Protein AF-A0A9D1FN61-F1 (afdb_monomer_lite)

Secondary structure (DSSP, 8-state):
-------------HHHHHHHHTSSS-EEE----TTTTT---S-PPPHHHHHHHHHHHHHHHHHHHHHHHHHHHHHHHHHHHHH--TGGGEEEE-HHHHHHH-TTSPTTEEEEEETTEEEEE---HHHHHHHHHHHHHHHHS-EEEEEEE-TTS-EEEEEEETTEEEEEEE-TT--EEEEEESHHHHHHHHHHHHHHHHHHTT-HHHHTS--TTHHHHHHHHHHHHHSPTTHHHHHHTT--HHHHHHHHHHHHT-TTHHHHHHHHHHHTTSTTTHHHHHHHHHHHHHHHHHHHHHHHHT-----------------------------------------------------------

Sequence (357 aa):
MKERLRELDVPDDSGEEKRLEQGGSGEISGDTDERLLSSSPEKYKSADEMTEYGRDIAENTKQDLMAQHREQMGEENVKRLEAHDTRGQVEVLDYQAFRDRFPNAQPGVIGLYHDGKVYAVNGHQDMVNHTVTHETTHLCSHKENTFTENQDGSKQHLYASGLLRVETNVDPDGVRHVSVSNRALNEGLTEMYTMRELASRGDWQAANAYQAYSPQRGYCSRLEGILDPGKLEDAYYGGRLDGLKGNVERLTGDPGAFDRISLNLSALDNPEQAAAAREALENDFMAMTEARFAELSGEEGAPAGFGASEITGGTAADIPSGETGGIGGDLGAGGDTGGRDGDSGDTGDETGNDDDE

Organism: NCBI:txid2840867

Structure (mmCIF, N/CA/C/O backbone):
data_AF-A0A9D1FN61-F1
#
_entry.id   AF-A0A9D1FN61-F1
#
loop_
_atom_site.group_PDB
_atom_site.id
_atom_site.type_symbol
_atom_site.label_atom_id
_atom_site.label_alt_id
_atom_site.label_comp_id
_atom_site.label_asym_id
_atom_site.label_entity_id
_atom_site.label_seq_id
_atom_site.pdbx_PDB_ins_code
_atom_site.Cartn_x
_atom_site.Cartn_y
_atom_site.Cartn_z
_atom_site.occupancy
_atom_site.B_iso_or_equiv
_atom_site.auth_seq_id
_atom_site.auth_comp_id
_atom_site.auth_asym_id
_atom_site.auth_atom_id
_atom_site.pdbx_PDB_model_num
ATOM 1 N N . MET A 1 1 ? 24.005 9.942 50.977 1.00 30.78 1 MET A N 1
ATOM 2 C CA . MET A 1 1 ? 24.581 10.912 50.018 1.00 30.78 1 MET A CA 1
ATOM 3 C C . MET A 1 1 ? 23.787 10.758 48.736 1.00 30.78 1 MET A C 1
ATOM 5 O O . MET A 1 1 ? 23.835 9.685 48.164 1.00 30.78 1 MET A O 1
ATOM 9 N N . LYS A 1 2 ? 22.773 11.610 48.562 1.00 29.00 2 LYS A N 1
ATOM 10 C CA . LYS A 1 2 ? 22.789 12.812 47.700 1.00 29.00 2 LYS A CA 1
ATOM 11 C C . LYS A 1 2 ? 22.631 12.406 46.227 1.00 29.00 2 LYS A C 1
ATOM 13 O O . LYS A 1 2 ? 23.560 11.855 45.666 1.00 29.00 2 LYS A O 1
ATOM 18 N N . GLU A 1 3 ? 21.404 12.374 45.715 1.00 28.05 3 GLU A N 1
ATOM 19 C CA . GLU A 1 3 ? 20.632 13.505 45.151 1.00 28.05 3 GLU A CA 1
ATOM 20 C C . GLU A 1 3 ? 21.061 13.905 43.730 1.00 28.05 3 GLU A C 1
ATOM 22 O O . GLU A 1 3 ? 22.211 14.262 43.512 1.00 28.05 3 GLU A O 1
ATOM 27 N N . ARG A 1 4 ? 20.027 13.983 42.875 1.00 30.20 4 ARG A N 1
ATOM 28 C CA . ARG A 1 4 ? 19.845 14.830 41.683 1.00 30.20 4 ARG A CA 1
ATOM 29 C C . ARG A 1 4 ? 20.624 14.477 40.418 1.00 30.20 4 ARG A C 1
ATOM 31 O O . ARG A 1 4 ? 21.790 14.809 40.290 1.00 30.20 4 ARG A O 1
ATOM 38 N N . LEU A 1 5 ? 19.869 13.963 39.448 1.00 27.09 5 LEU A N 1
ATOM 39 C CA . LEU A 1 5 ? 19.705 14.558 38.115 1.00 27.09 5 LEU A CA 1
ATOM 40 C C . LEU A 1 5 ? 18.309 14.148 37.600 1.00 27.09 5 LEU A C 1
ATOM 42 O O . LEU A 1 5 ? 18.142 13.173 36.878 1.00 27.09 5 LEU A O 1
ATOM 46 N N . ARG A 1 6 ? 17.279 14.848 38.095 1.00 31.55 6 ARG A N 1
ATOM 47 C CA . ARG A 1 6 ? 16.089 15.159 37.288 1.00 31.55 6 ARG A CA 1
ATOM 48 C C . ARG A 1 6 ? 16.429 16.424 36.499 1.00 31.55 6 ARG A C 1
ATOM 50 O O . ARG A 1 6 ? 17.236 17.208 36.993 1.00 31.55 6 ARG A O 1
ATOM 57 N N . GLU A 1 7 ? 15.755 16.596 35.365 1.00 31.02 7 GLU A N 1
ATOM 58 C CA . GLU A 1 7 ? 15.799 17.753 34.455 1.00 31.02 7 GLU A CA 1
ATOM 59 C C . GLU A 1 7 ? 16.919 17.698 33.405 1.00 31.02 7 GLU A C 1
ATOM 61 O O . GLU A 1 7 ? 17.880 18.459 33.427 1.00 31.02 7 GLU A O 1
ATOM 66 N N . LEU A 1 8 ? 16.740 16.815 32.420 1.00 26.05 8 LEU A N 1
ATOM 67 C CA . LEU A 1 8 ? 16.805 17.289 31.041 1.00 26.05 8 LEU A CA 1
ATOM 68 C C . LEU A 1 8 ? 15.363 17.353 30.556 1.00 26.05 8 LEU A C 1
ATOM 70 O O . LEU A 1 8 ? 14.729 16.335 30.291 1.00 26.05 8 LEU A O 1
ATOM 74 N N . ASP A 1 9 ? 14.857 18.578 30.579 1.00 26.84 9 ASP A N 1
ATOM 75 C CA . ASP A 1 9 ? 13.655 19.046 29.909 1.00 26.84 9 ASP A CA 1
ATOM 76 C C . ASP A 1 9 ? 13.912 18.900 28.399 1.00 26.84 9 ASP A C 1
ATOM 78 O O . ASP A 1 9 ? 14.319 19.836 27.713 1.00 26.84 9 ASP A O 1
ATOM 82 N N . VAL A 1 10 ? 13.836 17.662 27.906 1.00 28.66 10 VAL A N 1
ATOM 83 C CA . VAL A 1 10 ? 13.626 17.416 26.483 1.00 28.66 10 VAL A CA 1
ATOM 84 C C . VAL A 1 10 ? 12.169 17.802 26.271 1.00 28.66 10 VAL A C 1
ATOM 86 O O . VAL A 1 10 ? 11.323 17.223 26.959 1.00 28.66 10 VAL A O 1
ATOM 89 N N . PRO A 1 11 ? 11.861 18.792 25.415 1.00 26.36 11 PRO A N 1
ATOM 90 C CA . PRO A 1 11 ? 10.483 19.089 25.076 1.00 26.36 11 PRO A CA 1
ATOM 91 C C . PRO A 1 11 ? 9.802 17.775 24.712 1.00 26.36 11 PRO A C 1
ATOM 93 O O . PRO A 1 11 ? 10.294 17.037 23.859 1.00 26.36 11 PRO A O 1
ATOM 96 N N . ASP A 1 12 ? 8.729 17.466 25.432 1.00 33.47 12 ASP A N 1
ATOM 97 C CA . ASP A 1 12 ? 7.787 16.413 25.092 1.00 33.47 12 ASP A CA 1
ATOM 98 C C . ASP A 1 12 ? 7.174 16.784 23.737 1.00 33.47 12 ASP A C 1
ATOM 100 O O . ASP A 1 12 ? 6.133 17.431 23.655 1.00 33.47 12 ASP A O 1
ATOM 104 N N . ASP A 1 13 ? 7.895 16.452 22.666 1.00 32.84 13 ASP A N 1
ATOM 105 C CA . ASP A 1 13 ? 7.459 16.603 21.285 1.00 32.84 13 ASP A CA 1
ATOM 106 C C . ASP A 1 13 ? 6.705 15.348 20.821 1.00 32.84 13 ASP A C 1
ATOM 108 O O . ASP A 1 13 ? 6.745 14.941 19.660 1.00 32.84 13 ASP A O 1
ATOM 112 N N . SER A 1 14 ? 5.934 14.754 21.742 1.00 31.69 14 SER A N 1
ATOM 113 C CA . SER A 1 14 ? 4.912 13.743 21.444 1.00 31.69 14 SER A CA 1
ATOM 114 C C . SER A 1 14 ? 3.828 14.250 20.477 1.00 31.69 14 SER A C 1
ATOM 116 O O . SER A 1 14 ? 2.948 13.488 20.068 1.00 31.69 14 SER A O 1
ATOM 118 N N . GLY A 1 15 ? 3.885 15.530 20.088 1.00 27.72 15 GLY A N 1
ATOM 119 C CA . GLY A 1 15 ? 3.118 16.120 18.996 1.00 27.72 15 GLY A CA 1
ATOM 120 C C . GLY A 1 15 ? 3.728 15.893 17.607 1.00 27.72 15 GLY A C 1
ATOM 121 O O . GLY A 1 15 ? 2.968 15.661 16.664 1.00 27.72 15 GLY A O 1
ATOM 122 N N . GLU A 1 16 ? 5.058 15.926 17.453 1.00 30.80 16 GLU A N 1
ATOM 123 C CA . GLU A 1 16 ? 5.717 15.648 16.168 1.00 30.80 16 GLU A CA 1
ATOM 124 C C . GLU A 1 16 ? 5.900 14.153 15.894 1.00 30.80 16 GLU A C 1
ATOM 126 O O . GLU A 1 16 ? 5.689 13.739 14.755 1.00 30.80 16 GLU A O 1
ATOM 131 N N . GLU A 1 17 ? 6.161 13.328 16.914 1.00 32.41 17 GLU A N 1
ATOM 132 C CA . GLU A 1 17 ? 6.183 11.857 16.778 1.00 32.41 17 GLU A CA 1
ATOM 133 C C . GLU A 1 17 ? 4.851 11.332 16.202 1.00 32.41 17 GLU A C 1
ATOM 135 O O . GLU A 1 17 ? 4.841 10.568 15.236 1.00 32.41 17 GLU A O 1
ATOM 140 N N . LYS A 1 18 ? 3.720 11.885 16.669 1.00 32.22 18 LYS A N 1
ATOM 141 C CA . LYS A 1 18 ? 2.377 11.598 16.130 1.00 32.22 18 LYS A CA 1
ATOM 142 C C . LYS A 1 18 ? 2.110 12.195 14.749 1.00 32.22 18 LYS A C 1
ATOM 144 O O . LYS A 1 18 ? 1.318 11.645 13.990 1.00 32.22 18 LYS A O 1
ATOM 149 N N . ARG A 1 19 ? 2.743 13.318 14.387 1.00 31.55 19 ARG A N 1
ATOM 150 C CA . ARG A 1 19 ? 2.630 13.898 13.030 1.00 31.55 19 ARG A CA 1
ATOM 151 C C . ARG A 1 19 ? 3.338 13.058 11.973 1.00 31.55 19 ARG A C 1
ATOM 153 O O . ARG A 1 19 ? 2.985 13.142 10.802 1.00 31.55 19 ARG A O 1
ATOM 160 N N . LEU A 1 20 ? 4.336 12.277 12.366 1.00 36.47 20 LEU A N 1
ATOM 161 C CA . LEU A 1 20 ? 5.148 11.485 11.444 1.00 36.47 20 LEU A CA 1
ATOM 162 C C . LEU A 1 20 ? 4.550 10.103 11.203 1.00 36.47 20 LEU A C 1
ATOM 164 O O . LEU A 1 20 ? 4.599 9.622 10.074 1.00 36.47 20 LEU A O 1
ATOM 168 N N . GLU A 1 21 ? 3.870 9.538 12.203 1.00 36.22 21 GLU A N 1
ATOM 169 C CA . GLU A 1 21 ? 2.959 8.403 12.008 1.00 36.22 21 GLU A CA 1
ATOM 170 C C . GLU A 1 21 ? 1.755 8.767 11.117 1.00 36.22 21 GLU A C 1
ATOM 172 O O . GLU A 1 21 ? 1.242 7.908 10.406 1.00 36.22 21 GLU A O 1
ATOM 177 N N . GLN A 1 22 ? 1.343 10.043 11.078 1.00 37.12 22 GLN A N 1
ATOM 178 C CA . GLN A 1 22 ? 0.293 10.545 10.170 1.00 37.12 22 GLN A CA 1
ATOM 179 C C . GLN A 1 22 ? 0.764 10.716 8.715 1.00 37.12 22 GLN A C 1
ATOM 181 O O . GLN A 1 22 ? -0.058 10.746 7.808 1.00 37.12 22 GLN A O 1
ATOM 186 N N . GLY A 1 23 ? 2.074 10.832 8.465 1.00 31.55 23 GLY A N 1
ATOM 187 C CA . GLY A 1 23 ? 2.627 10.946 7.107 1.00 31.55 23 GLY A CA 1
ATOM 188 C C . GLY A 1 23 ? 2.927 9.602 6.434 1.00 31.55 23 GLY A C 1
ATOM 189 O O . GLY A 1 23 ? 3.218 9.572 5.238 1.00 31.55 23 GLY A O 1
ATOM 190 N N . GLY A 1 24 ? 2.890 8.509 7.208 1.00 35.28 24 GLY A N 1
ATOM 191 C CA . GLY A 1 24 ? 3.190 7.141 6.773 1.00 35.28 24 GLY A CA 1
ATOM 192 C C . GLY A 1 24 ? 1.988 6.189 6.781 1.00 35.28 24 GLY A C 1
ATOM 193 O O . GLY A 1 24 ? 2.149 5.008 6.480 1.00 35.28 24 GLY A O 1
ATOM 194 N N . SER A 1 25 ? 0.798 6.676 7.135 1.00 48.88 25 SER A N 1
ATOM 195 C CA . SER A 1 25 ? -0.457 5.932 7.037 1.00 48.88 25 SER A CA 1
ATOM 196 C C . SER A 1 25 ? -1.004 6.010 5.616 1.00 48.88 25 SER A C 1
ATOM 198 O O . SER A 1 25 ? -1.054 7.100 5.044 1.00 48.88 25 SER A O 1
ATOM 200 N N . GLY A 1 26 ? -1.422 4.873 5.059 1.00 52.25 26 GLY A N 1
ATOM 201 C CA . GLY A 1 26 ? -2.257 4.865 3.865 1.00 52.25 26 GLY A CA 1
ATOM 202 C C . GLY A 1 26 ? -3.478 5.735 4.118 1.00 52.25 26 GLY A C 1
ATOM 203 O O . GLY A 1 26 ? -4.197 5.529 5.092 1.00 52.25 26 GLY A O 1
ATOM 204 N N . GLU A 1 27 ? -3.622 6.795 3.336 1.00 64.69 27 GLU A N 1
ATOM 205 C CA . GLU A 1 27 ? -4.806 7.641 3.379 1.00 64.69 27 GLU A CA 1
ATOM 206 C C . GLU A 1 27 ? -5.584 7.299 2.121 1.00 64.69 27 GLU A C 1
ATOM 208 O O . GLU A 1 27 ? -5.020 7.409 1.037 1.00 64.69 27 GLU A O 1
ATOM 213 N N . ILE A 1 28 ? -6.854 6.924 2.201 1.00 61.47 28 ILE A N 1
ATOM 214 C CA . ILE A 1 28 ? -7.672 6.842 0.990 1.00 61.47 28 ILE A CA 1
ATOM 215 C C . ILE A 1 28 ? -8.300 8.210 0.699 1.00 61.47 28 ILE A C 1
ATOM 217 O O . ILE A 1 28 ? -9.025 8.774 1.526 1.00 61.47 28 ILE A O 1
ATOM 221 N N . SER A 1 29 ? -8.000 8.756 -0.483 1.00 55.16 29 SER A N 1
ATOM 222 C CA . SER A 1 29 ? -8.547 10.020 -0.988 1.00 55.16 29 SER A CA 1
ATOM 223 C C . SER A 1 29 ? -9.108 9.845 -2.398 1.00 55.16 29 SER A C 1
ATOM 225 O O . SER A 1 29 ? -8.662 8.990 -3.166 1.00 55.16 29 SER A O 1
ATOM 227 N N . GLY A 1 30 ? -10.115 10.638 -2.742 1.00 49.69 30 GLY A N 1
ATOM 228 C CA . GLY A 1 30 ? -10.765 10.596 -4.046 1.00 49.69 30 GLY A CA 1
ATOM 229 C C . GLY A 1 30 ? -11.797 11.703 -4.214 1.00 49.69 30 GLY A C 1
ATOM 230 O O . GLY A 1 30 ? -12.145 12.418 -3.266 1.00 49.69 30 GLY A O 1
ATOM 231 N N . ASP A 1 31 ? -12.276 11.841 -5.451 1.00 42.91 31 ASP A N 1
ATOM 232 C CA . ASP A 1 31 ? -13.268 12.835 -5.864 1.00 42.91 31 ASP A CA 1
ATOM 233 C C . ASP A 1 31 ? -14.637 12.503 -5.257 1.00 42.91 31 ASP A C 1
ATOM 235 O O . ASP A 1 31 ? -15.540 11.960 -5.893 1.00 42.91 31 ASP A O 1
ATOM 239 N N . THR A 1 32 ? -14.789 12.813 -3.975 1.00 45.56 32 THR A N 1
ATOM 240 C CA . THR A 1 32 ? -16.063 12.685 -3.276 1.00 45.56 32 THR A CA 1
ATOM 241 C C . THR A 1 32 ? -16.827 13.980 -3.516 1.00 45.56 32 THR A C 1
ATOM 243 O O . THR A 1 32 ? -16.470 15.017 -2.959 1.00 45.56 32 THR A O 1
ATOM 246 N N . ASP A 1 33 ? -17.867 13.959 -4.356 1.00 43.22 33 ASP A N 1
ATOM 247 C CA . ASP A 1 33 ? -18.813 15.080 -4.402 1.00 43.22 33 ASP A CA 1
ATOM 248 C C . ASP A 1 33 ? -19.401 15.209 -2.986 1.00 43.22 33 ASP A C 1
ATOM 250 O O . ASP A 1 33 ? -20.043 14.278 -2.498 1.00 43.22 33 ASP A O 1
ATOM 254 N N . GLU A 1 34 ? -19.187 16.337 -2.299 1.00 44.00 34 GLU A N 1
ATOM 255 C CA . GLU A 1 34 ? -19.762 16.608 -0.967 1.00 44.00 34 GLU A CA 1
ATOM 256 C C . GLU A 1 34 ? -21.296 16.420 -0.957 1.00 44.00 34 GLU A C 1
ATOM 258 O O . GLU A 1 34 ? -21.920 16.221 0.091 1.00 44.00 34 GLU A O 1
ATOM 263 N N . ARG A 1 35 ? -21.931 16.424 -2.138 1.00 39.88 35 ARG A N 1
ATOM 264 C CA . ARG A 1 35 ? -23.342 16.070 -2.325 1.00 39.88 35 ARG A CA 1
ATOM 265 C C . ARG A 1 35 ? -23.648 14.589 -2.105 1.00 39.88 35 ARG A C 1
ATOM 267 O O . ARG A 1 35 ? -24.737 14.295 -1.626 1.00 39.88 35 ARG A O 1
ATOM 274 N N . LEU A 1 36 ? -22.739 13.654 -2.373 1.00 42.91 36 LEU A N 1
ATOM 275 C CA . LEU A 1 36 ? -22.929 12.229 -2.050 1.00 42.91 36 LEU A CA 1
ATOM 276 C C . LEU A 1 36 ? -22.893 11.977 -0.536 1.00 42.91 36 LEU A C 1
ATOM 278 O O . LEU A 1 36 ? -23.603 11.108 -0.039 1.00 42.91 36 LEU A O 1
ATOM 282 N N . LEU A 1 37 ? -22.160 12.811 0.206 1.00 49.50 37 LEU A N 1
ATOM 283 C CA . LEU A 1 37 ? -22.157 12.817 1.672 1.00 49.50 37 LEU A CA 1
ATOM 284 C C . LEU A 1 37 ? -23.401 13.506 2.273 1.00 49.50 37 LEU A C 1
ATOM 286 O O . LEU A 1 37 ? -23.648 13.380 3.469 1.00 49.50 37 LEU A O 1
ATOM 290 N N . SER A 1 38 ? -24.195 14.231 1.469 1.00 39.62 38 SER A N 1
ATOM 291 C CA . SER A 1 38 ? -25.312 15.064 1.954 1.00 39.62 38 SER A CA 1
ATOM 292 C C . SER A 1 38 ? -26.667 14.859 1.259 1.00 39.62 38 SER A C 1
ATOM 294 O O . SER A 1 38 ? -27.650 15.480 1.666 1.00 39.62 38 SER A O 1
ATOM 296 N N . SER A 1 39 ? -26.782 13.982 0.254 1.00 36.53 39 SER A N 1
ATOM 297 C CA . SER A 1 39 ? -28.034 13.790 -0.496 1.00 36.53 39 SER A CA 1
ATOM 298 C C . SER A 1 39 ? -28.374 12.323 -0.784 1.00 36.53 39 SER A C 1
ATOM 300 O O . SER A 1 39 ? -28.322 11.853 -1.912 1.00 36.53 39 SER A O 1
ATOM 302 N N . SER A 1 40 ? -28.824 11.600 0.244 1.00 37.91 40 SER A N 1
ATOM 303 C CA . SER A 1 40 ? -29.805 10.524 0.042 1.00 37.91 40 SER A CA 1
ATOM 304 C C . SER A 1 40 ? -30.690 10.366 1.292 1.00 37.91 40 SER A C 1
ATOM 306 O O . SER A 1 40 ? -30.165 10.484 2.399 1.00 37.91 40 SER A O 1
ATOM 308 N N . PRO A 1 41 ? -32.022 10.165 1.173 1.00 37.44 41 PRO A N 1
ATOM 309 C CA . PRO A 1 41 ? -32.954 10.172 2.306 1.00 37.44 41 PRO A CA 1
ATOM 310 C C . PRO A 1 41 ? -33.076 8.820 3.025 1.00 37.44 41 PRO A C 1
ATOM 312 O O . PRO A 1 41 ? -33.853 8.707 3.977 1.00 37.44 41 PRO A O 1
ATOM 315 N N . GLU A 1 42 ? -32.356 7.788 2.588 1.00 48.47 42 GLU A N 1
ATOM 316 C CA . GLU A 1 42 ? -32.232 6.564 3.373 1.00 48.47 42 GLU A CA 1
ATOM 317 C C . GLU A 1 42 ? -31.378 6.892 4.594 1.00 48.47 42 GLU A C 1
ATOM 319 O O . GLU A 1 42 ? -30.253 7.364 4.459 1.00 48.47 42 GLU A O 1
ATOM 324 N N . LYS A 1 43 ? -31.947 6.737 5.796 1.00 49.84 43 LYS A N 1
ATOM 325 C CA . LYS A 1 43 ? -31.243 7.008 7.052 1.00 49.84 43 LYS A CA 1
ATOM 326 C C . LYS A 1 43 ? -29.923 6.242 7.046 1.00 49.84 43 LYS A C 1
ATOM 328 O O . LYS A 1 43 ? -29.926 5.031 7.258 1.00 49.84 43 LYS A O 1
ATOM 333 N N . TYR A 1 44 ? -28.821 6.956 6.829 1.00 65.44 44 TYR A N 1
ATOM 334 C CA . TYR A 1 44 ? -27.493 6.428 7.085 1.00 65.44 44 TYR A CA 1
ATOM 335 C C . TYR A 1 44 ? -27.493 5.850 8.500 1.00 65.44 44 TYR A C 1
ATOM 337 O O . TYR A 1 44 ? -28.000 6.483 9.436 1.00 65.44 44 TYR A O 1
ATOM 345 N N . LYS A 1 45 ? -26.992 4.618 8.634 1.00 79.75 45 LYS A N 1
ATOM 346 C CA . LYS A 1 45 ? -26.742 4.009 9.941 1.00 79.75 45 LYS A CA 1
ATOM 347 C C . LYS A 1 45 ? -25.918 4.992 10.777 1.00 79.75 45 LYS A C 1
ATOM 349 O O . LYS A 1 45 ? -25.114 5.765 10.247 1.00 79.75 45 LYS A O 1
ATOM 354 N N . SER A 1 46 ? -26.143 4.996 12.083 1.00 88.75 46 SER A N 1
ATOM 355 C CA . SER A 1 46 ? -25.320 5.801 12.986 1.00 88.75 46 SER A CA 1
ATOM 356 C C . SER A 1 46 ? -23.844 5.395 12.884 1.00 88.75 46 SER A C 1
ATOM 358 O O . SER A 1 46 ? -23.531 4.269 12.497 1.00 88.75 46 SER A O 1
ATOM 360 N N . ALA A 1 47 ? -22.929 6.294 13.254 1.00 89.75 47 ALA A N 1
ATOM 361 C CA . ALA A 1 47 ? -21.497 5.994 13.284 1.00 89.75 47 ALA A CA 1
ATOM 362 C C . ALA A 1 47 ? -21.179 4.751 14.145 1.00 89.75 47 ALA A C 1
ATOM 364 O O . ALA A 1 47 ? -20.325 3.946 13.777 1.00 89.75 47 ALA A O 1
ATOM 365 N N . ASP A 1 48 ? -21.927 4.530 15.231 1.00 92.44 48 ASP A N 1
ATOM 366 C CA . ASP A 1 48 ? -21.808 3.339 16.081 1.00 92.44 48 ASP A CA 1
ATOM 367 C C . ASP A 1 48 ? -22.234 2.053 15.349 1.00 92.44 48 ASP A C 1
ATOM 369 O O . ASP A 1 48 ? -21.530 1.043 15.388 1.00 92.44 48 ASP A O 1
ATOM 373 N N . GLU A 1 49 ? -23.363 2.084 14.633 1.00 93.44 49 GLU A N 1
ATOM 374 C CA . GLU A 1 49 ? -23.825 0.953 13.815 1.00 93.44 49 GLU A CA 1
ATOM 375 C C . GLU A 1 49 ? -22.874 0.671 12.643 1.00 93.44 49 GLU A C 1
ATOM 377 O O . GLU A 1 49 ? -22.605 -0.490 12.326 1.00 93.44 49 GLU A O 1
ATOM 382 N N . MET A 1 50 ? -22.339 1.718 12.008 1.00 94.81 50 MET A N 1
ATOM 383 C CA . MET A 1 50 ? -21.340 1.576 10.949 1.00 94.81 50 MET A CA 1
ATOM 384 C C . MET A 1 50 ? -19.992 1.103 11.481 1.00 94.81 50 MET A C 1
ATOM 386 O O . MET A 1 50 ? -19.289 0.390 10.771 1.00 94.81 50 MET A O 1
ATOM 390 N N . THR A 1 51 ? -19.651 1.430 12.727 1.00 96.38 51 THR A N 1
ATOM 391 C CA . THR A 1 51 ? -18.463 0.891 13.388 1.00 96.38 51 THR A CA 1
ATOM 392 C C . THR A 1 51 ? -18.576 -0.619 13.519 1.00 96.38 51 THR A C 1
ATOM 394 O O . THR A 1 51 ? -17.662 -1.315 13.095 1.00 96.38 51 THR A O 1
ATOM 397 N N . GLU A 1 52 ? -19.693 -1.151 14.024 1.00 96.12 52 GLU A N 1
ATOM 398 C CA . GLU A 1 52 ? -19.847 -2.609 14.139 1.00 96.12 52 GLU A CA 1
ATOM 399 C C . GLU A 1 52 ? -19.820 -3.302 12.770 1.00 96.12 52 GLU A C 1
ATOM 401 O O . GLU A 1 52 ? -19.137 -4.310 12.604 1.00 96.12 52 GLU A O 1
ATOM 406 N N . TYR A 1 53 ? -20.463 -2.708 11.761 1.00 95.44 53 TYR A N 1
ATOM 407 C CA . TYR A 1 53 ? -20.362 -3.181 10.379 1.00 95.44 53 TYR A CA 1
ATOM 408 C C . TYR A 1 53 ? -18.909 -3.187 9.865 1.00 95.44 53 TYR A C 1
ATOM 410 O O . TYR A 1 53 ? -18.448 -4.180 9.304 1.00 95.44 53 TYR A O 1
ATOM 418 N N . GLY A 1 54 ? -18.154 -2.111 10.105 1.00 96.88 54 GLY A N 1
ATOM 419 C CA . GLY A 1 54 ? -16.736 -2.020 9.759 1.00 96.88 54 GLY A CA 1
ATOM 420 C C . GLY A 1 54 ? -15.877 -3.063 10.481 1.00 96.88 54 GLY A C 1
ATOM 421 O O . GLY A 1 54 ? -14.956 -3.617 9.889 1.00 96.88 54 GLY A O 1
ATOM 422 N N . ARG A 1 55 ? -16.192 -3.406 11.735 1.00 97.75 55 ARG A N 1
ATOM 423 C CA . ARG A 1 55 ? -15.482 -4.468 12.471 1.00 97.75 55 ARG A CA 1
ATOM 424 C C . ARG A 1 55 ? -15.618 -5.830 11.808 1.00 97.75 55 ARG A C 1
ATOM 426 O O . ARG A 1 55 ? -14.634 -6.566 11.749 1.00 97.75 55 ARG A O 1
ATOM 433 N N . ASP A 1 56 ? -16.813 -6.159 11.323 1.00 97.25 56 ASP A N 1
ATOM 434 C CA . ASP A 1 56 ? -17.050 -7.397 10.577 1.00 97.25 56 ASP A CA 1
ATOM 435 C C . ASP A 1 56 ? -16.233 -7.415 9.277 1.00 97.25 56 ASP A C 1
ATOM 437 O O . ASP A 1 56 ? -15.528 -8.388 9.011 1.00 97.25 56 ASP A O 1
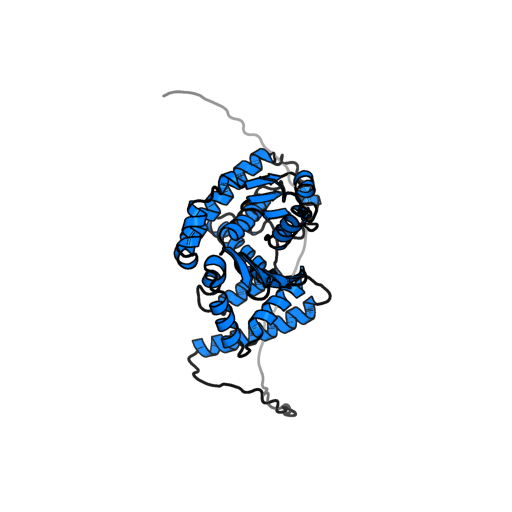ATOM 441 N N . ILE A 1 57 ? -16.250 -6.316 8.515 1.00 97.69 57 ILE A N 1
ATOM 442 C CA . ILE A 1 57 ? -15.477 -6.181 7.269 1.00 97.69 57 ILE A CA 1
ATOM 443 C C . ILE A 1 57 ? -13.980 -6.341 7.520 1.00 97.69 57 ILE A C 1
ATOM 445 O O . ILE A 1 57 ? -13.317 -7.081 6.796 1.00 97.69 57 ILE A O 1
ATOM 449 N N . ALA A 1 58 ? -13.432 -5.656 8.524 1.00 97.88 58 ALA A N 1
ATOM 450 C CA . ALA A 1 58 ? -12.002 -5.688 8.803 1.00 97.88 58 ALA A CA 1
ATOM 451 C C . ALA A 1 58 ? -11.541 -7.085 9.244 1.00 97.88 58 ALA A C 1
ATOM 453 O O . ALA A 1 58 ? -10.499 -7.571 8.808 1.00 97.88 58 ALA A O 1
ATOM 454 N N . GLU A 1 59 ? -12.322 -7.773 10.080 1.00 97.75 59 GLU A N 1
ATOM 455 C CA . GLU A 1 59 ? -11.976 -9.134 10.490 1.00 97.75 59 GLU A CA 1
ATOM 456 C C . GLU A 1 59 ? -12.035 -10.114 9.313 1.00 97.75 59 GLU A C 1
ATOM 458 O O . GLU A 1 59 ? -11.083 -10.871 9.128 1.00 97.75 59 GLU A O 1
ATOM 463 N N . ASN A 1 60 ? -13.082 -10.049 8.482 1.00 97.56 60 ASN A N 1
ATOM 464 C CA . ASN A 1 60 ? -13.195 -10.891 7.288 1.00 97.56 60 ASN A CA 1
ATOM 465 C C . ASN A 1 60 ? -12.041 -10.620 6.313 1.00 97.56 60 ASN A C 1
ATOM 467 O O . ASN A 1 60 ? -11.327 -11.540 5.940 1.00 97.56 60 ASN A O 1
ATOM 471 N N . THR A 1 61 ? -11.774 -9.345 6.010 1.00 98.31 61 THR A N 1
ATOM 472 C CA . THR A 1 61 ? -10.667 -8.925 5.132 1.00 98.31 61 THR A CA 1
ATOM 473 C C . THR A 1 61 ? -9.323 -9.455 5.633 1.00 98.31 61 THR A C 1
ATOM 475 O O . THR A 1 61 ? -8.546 -10.007 4.860 1.00 98.31 61 THR A O 1
ATOM 478 N N . LYS A 1 62 ? -9.031 -9.340 6.939 1.00 97.94 62 LYS A N 1
ATOM 479 C CA . LYS A 1 62 ? -7.803 -9.914 7.507 1.00 97.94 62 LYS A CA 1
ATOM 480 C C . LYS A 1 62 ? -7.761 -11.428 7.298 1.00 97.94 62 LYS A C 1
ATOM 482 O O . LYS A 1 62 ? -6.723 -11.942 6.891 1.00 97.94 62 LYS A O 1
ATOM 487 N N . GLN A 1 63 ? -8.841 -12.140 7.617 1.00 97.88 63 GLN A N 1
ATOM 488 C CA . GLN A 1 63 ? -8.891 -13.599 7.503 1.00 97.88 63 GLN A CA 1
ATOM 489 C C . GLN A 1 63 ? -8.687 -14.061 6.057 1.00 97.88 63 GLN A C 1
ATOM 491 O O . GLN A 1 63 ? -7.885 -14.965 5.822 1.00 97.88 63 GLN A O 1
ATOM 496 N N . ASP A 1 64 ? -9.340 -13.399 5.105 1.00 98.06 64 ASP A N 1
ATOM 497 C CA . ASP A 1 64 ? -9.255 -13.702 3.679 1.00 98.06 64 ASP A CA 1
ATOM 498 C C . ASP A 1 64 ? -7.844 -13.431 3.138 1.00 98.06 64 ASP A C 1
ATOM 500 O O . ASP A 1 64 ? -7.224 -14.325 2.554 1.00 98.06 64 ASP A O 1
ATOM 504 N N . LEU A 1 65 ? -7.263 -12.261 3.430 1.00 97.81 65 LEU A N 1
ATOM 505 C CA . LEU A 1 65 ? -5.892 -11.932 3.025 1.00 97.81 65 LEU A CA 1
ATOM 506 C C . LEU A 1 65 ? -4.857 -12.859 3.675 1.00 97.81 65 LEU A C 1
ATOM 508 O O . LEU A 1 65 ? -3.905 -13.287 3.021 1.00 97.81 65 LEU A O 1
ATOM 512 N N . MET A 1 66 ? -5.038 -13.215 4.949 1.00 97.62 66 MET A N 1
ATOM 513 C CA . MET A 1 66 ? -4.177 -14.186 5.626 1.00 97.62 66 MET A CA 1
ATOM 514 C C . MET A 1 66 ? -4.309 -15.587 5.035 1.00 97.62 66 MET A C 1
ATOM 516 O O . MET A 1 66 ? -3.318 -16.310 5.005 1.00 97.62 66 MET A O 1
ATOM 520 N N . ALA A 1 67 ? -5.495 -15.998 4.587 1.00 97.12 67 ALA A N 1
ATOM 521 C CA . ALA A 1 67 ? -5.690 -17.290 3.939 1.00 97.12 67 ALA A CA 1
ATOM 522 C C . ALA A 1 67 ? -5.030 -17.330 2.552 1.00 97.12 67 ALA A C 1
ATOM 524 O O . ALA A 1 67 ? -4.415 -18.336 2.199 1.00 97.12 67 ALA A O 1
ATOM 525 N N . GLN A 1 68 ? -5.119 -16.233 1.796 1.00 96.56 68 GLN A N 1
ATOM 526 C CA . GLN A 1 68 ? -4.592 -16.120 0.435 1.00 96.56 68 GLN A CA 1
ATOM 527 C C . GLN A 1 68 ? -3.067 -15.928 0.394 1.00 96.56 68 GLN A C 1
ATOM 529 O O . GLN A 1 68 ? -2.397 -16.535 -0.439 1.00 96.56 68 GLN A O 1
ATOM 534 N N . HIS A 1 69 ? -2.506 -15.123 1.302 1.00 97.31 69 HIS A N 1
ATOM 535 C CA . HIS A 1 69 ? -1.117 -14.646 1.222 1.00 97.31 69 HIS A CA 1
ATOM 536 C C . HIS A 1 69 ? -0.229 -15.087 2.395 1.00 97.31 69 HIS A C 1
ATOM 538 O O . HIS A 1 69 ? 0.847 -14.522 2.614 1.00 97.31 69 HIS A O 1
ATOM 544 N N . ARG A 1 70 ? -0.647 -16.107 3.163 1.00 97.06 70 ARG A N 1
ATOM 545 C CA . ARG A 1 70 ? 0.089 -16.602 4.346 1.00 97.06 70 ARG A CA 1
ATOM 546 C C . ARG A 1 70 ? 1.560 -16.887 4.059 1.00 97.06 70 ARG A C 1
ATOM 548 O O . ARG A 1 70 ? 2.421 -16.578 4.879 1.00 97.06 70 ARG A O 1
ATOM 555 N N . GLU A 1 71 ? 1.829 -17.518 2.917 1.00 96.31 71 GLU A N 1
ATOM 556 C CA . GLU A 1 71 ? 3.181 -17.885 2.501 1.00 96.31 71 GLU A CA 1
ATOM 557 C C . GLU A 1 71 ? 4.032 -16.635 2.274 1.00 96.31 71 GLU A C 1
ATOM 559 O O . GLU A 1 71 ? 5.143 -16.541 2.797 1.00 96.31 71 GLU A O 1
ATOM 564 N N . GLN A 1 72 ? 3.489 -15.639 1.568 1.00 97.12 72 GLN A N 1
ATOM 565 C CA . GLN A 1 72 ? 4.212 -14.412 1.277 1.00 97.12 72 GLN A CA 1
ATOM 566 C C . GLN A 1 72 ? 4.492 -13.603 2.541 1.00 97.12 72 GLN A C 1
ATOM 568 O O . GLN A 1 72 ? 5.618 -13.124 2.688 1.00 97.12 72 GLN A O 1
ATOM 573 N N . MET A 1 73 ? 3.498 -13.494 3.432 1.00 96.88 73 MET A N 1
ATOM 574 C CA . MET A 1 73 ? 3.567 -12.753 4.698 1.00 96.88 73 MET A CA 1
ATOM 575 C C . MET A 1 73 ? 4.681 -13.248 5.628 1.00 96.88 73 MET A C 1
ATOM 577 O O . MET A 1 73 ? 5.263 -12.455 6.368 1.00 96.88 73 MET A O 1
ATOM 581 N N . GLY A 1 74 ? 4.987 -14.547 5.599 1.00 95.00 74 GLY A N 1
ATOM 582 C CA . GLY A 1 74 ? 5.952 -15.161 6.506 1.00 95.00 74 GLY A CA 1
ATOM 583 C C . GLY A 1 74 ? 5.449 -15.261 7.953 1.00 95.00 74 GLY A C 1
ATOM 584 O O . GLY A 1 74 ? 4.468 -14.639 8.362 1.00 95.00 74 GLY A O 1
ATOM 585 N N . GLU A 1 75 ? 6.125 -16.082 8.760 1.00 95.25 75 GLU A N 1
ATOM 586 C CA . GLU A 1 75 ? 5.627 -16.443 10.094 1.00 95.25 75 GLU A CA 1
ATOM 587 C C . GLU A 1 75 ? 5.485 -15.264 11.059 1.00 95.25 75 GLU A C 1
ATOM 589 O O . GLU A 1 75 ? 4.576 -15.262 11.885 1.00 95.25 75 GLU A O 1
ATOM 594 N N . GLU A 1 76 ? 6.401 -14.299 11.013 1.00 93.31 76 GLU A N 1
ATOM 595 C CA . GLU A 1 76 ? 6.398 -13.168 11.944 1.00 93.31 76 GLU A CA 1
ATOM 596 C C . GLU A 1 76 ? 5.186 -12.264 11.711 1.00 93.31 76 GLU A C 1
ATOM 598 O O . GLU A 1 76 ? 4.445 -11.969 12.652 1.00 93.31 76 GLU A O 1
ATOM 603 N N . ASN A 1 77 ? 4.930 -11.897 10.453 1.00 93.44 77 ASN A N 1
ATOM 604 C CA . ASN A 1 77 ? 3.791 -11.058 10.103 1.00 93.44 77 ASN A CA 1
ATOM 605 C C . ASN A 1 77 ? 2.464 -11.784 10.370 1.00 93.44 77 ASN A C 1
ATOM 607 O O . ASN A 1 77 ? 1.526 -11.201 10.908 1.00 93.44 77 ASN A O 1
ATOM 611 N N . VAL A 1 78 ? 2.409 -13.087 10.082 1.00 96.88 78 VAL A N 1
ATOM 612 C CA . VAL A 1 78 ? 1.257 -13.933 10.413 1.00 96.88 78 VAL A CA 1
ATOM 613 C C . VAL A 1 78 ? 0.993 -13.955 11.920 1.00 96.88 78 VAL A C 1
ATOM 615 O O . VAL A 1 78 ? -0.134 -13.704 12.334 1.00 96.88 78 VAL A O 1
ATOM 618 N N . LYS A 1 79 ? 2.015 -14.184 12.758 1.00 96.75 79 LYS A N 1
ATOM 619 C CA . LYS A 1 79 ? 1.871 -14.162 14.227 1.00 96.75 79 LYS A CA 1
ATOM 620 C C . LYS A 1 79 ? 1.392 -12.797 14.725 1.00 96.75 79 LYS A C 1
ATOM 622 O O . LYS A 1 79 ? 0.547 -12.741 15.616 1.00 96.75 79 LYS A O 1
ATOM 627 N N . ARG A 1 80 ? 1.898 -11.701 14.142 1.00 94.75 80 ARG A N 1
ATOM 628 C CA . ARG A 1 80 ? 1.437 -10.334 14.438 1.00 94.75 80 ARG A CA 1
ATOM 629 C C . ARG A 1 80 ? -0.055 -10.180 14.147 1.00 94.75 80 ARG A C 1
ATOM 631 O O . ARG A 1 80 ? -0.774 -9.664 14.994 1.00 94.75 80 ARG A O 1
ATOM 638 N N . LEU A 1 81 ? -0.516 -10.629 12.981 1.00 95.31 81 LEU A N 1
ATOM 639 C CA . LEU A 1 81 ? -1.919 -10.516 12.572 1.00 95.31 81 LEU A CA 1
ATOM 640 C C . LEU A 1 81 ? -2.851 -11.426 13.385 1.00 95.31 81 LEU A C 1
ATOM 642 O O . LEU A 1 81 ? -3.948 -11.001 13.741 1.00 95.31 81 LEU A O 1
ATOM 646 N N . GLU A 1 82 ? -2.410 -12.636 13.744 1.00 96.75 82 GLU A N 1
ATOM 647 C CA . GLU A 1 82 ? -3.156 -13.544 14.633 1.00 96.75 82 GLU A CA 1
ATOM 648 C C . GLU A 1 82 ? -3.318 -12.957 16.045 1.00 96.75 82 GLU A C 1
ATOM 650 O O . GLU A 1 82 ? -4.356 -13.144 16.677 1.00 96.75 82 GLU A O 1
ATOM 655 N N . ALA A 1 83 ? -2.316 -12.220 16.537 1.00 95.12 83 ALA A N 1
ATOM 656 C CA . ALA A 1 83 ? -2.368 -11.540 17.831 1.00 95.12 83 ALA A CA 1
ATOM 657 C C . ALA A 1 83 ? -3.120 -10.195 17.797 1.00 95.12 83 ALA A C 1
ATOM 659 O O . ALA A 1 83 ? -3.416 -9.634 18.854 1.00 95.12 83 ALA A O 1
ATOM 660 N N . HIS A 1 84 ? -3.404 -9.657 16.609 1.00 93.19 84 HIS A N 1
ATOM 661 C CA . HIS A 1 84 ? -4.027 -8.350 16.443 1.00 93.19 84 HIS A CA 1
ATOM 662 C C . HIS A 1 84 ? -5.554 -8.427 16.589 1.00 93.19 84 HIS A C 1
ATOM 664 O O . HIS A 1 84 ? -6.236 -9.101 15.810 1.00 93.19 84 HIS A O 1
ATOM 670 N N . ASP A 1 85 ? -6.108 -7.678 17.548 1.00 93.69 85 ASP A N 1
ATOM 671 C CA . ASP A 1 85 ? -7.557 -7.517 17.730 1.00 93.69 85 ASP A CA 1
ATOM 672 C C . ASP A 1 85 ? -8.142 -6.565 16.678 1.00 93.69 85 ASP A C 1
ATOM 674 O O . ASP A 1 85 ? -8.485 -5.421 16.956 1.00 93.69 85 ASP A O 1
ATOM 678 N N . THR A 1 86 ? -8.234 -7.027 15.435 1.00 92.06 86 THR A N 1
ATOM 679 C CA . THR A 1 86 ? -8.680 -6.194 14.311 1.00 92.06 86 THR A CA 1
ATOM 680 C C . THR A 1 86 ? -10.065 -5.602 14.541 1.00 92.06 86 THR A C 1
ATOM 682 O O . THR A 1 86 ? -10.245 -4.412 14.309 1.00 92.06 86 THR A O 1
ATOM 685 N N . ARG A 1 87 ? -11.017 -6.374 15.083 1.00 93.75 87 ARG A N 1
ATOM 686 C CA . ARG A 1 87 ? -12.351 -5.859 15.432 1.00 93.75 87 ARG A CA 1
ATOM 687 C C . ARG A 1 87 ? -12.273 -4.729 16.458 1.00 93.75 87 ARG A C 1
ATOM 689 O O . ARG A 1 87 ? -12.908 -3.693 16.286 1.00 93.75 87 ARG A O 1
ATOM 696 N N . GLY A 1 88 ? -11.504 -4.896 17.531 1.00 91.69 88 GLY A N 1
ATOM 697 C CA . GLY A 1 88 ? -11.364 -3.869 18.564 1.00 91.69 88 GLY A CA 1
ATOM 698 C C . GLY A 1 88 ? -10.703 -2.575 18.079 1.00 91.69 88 GLY A C 1
ATOM 699 O O . GLY A 1 88 ? -10.829 -1.548 18.745 1.00 91.69 88 GLY A O 1
ATOM 700 N N . GLN A 1 89 ? -10.035 -2.606 16.923 1.00 94.00 89 GLN A N 1
ATOM 701 C CA . GLN A 1 89 ? -9.272 -1.491 16.366 1.00 94.00 89 GLN A CA 1
ATOM 702 C C . GLN A 1 89 ? -9.952 -0.794 15.167 1.00 94.00 89 GLN A C 1
ATOM 704 O O . GLN A 1 89 ? -9.285 -0.045 14.458 1.00 94.00 89 GLN A O 1
ATOM 709 N N . VAL A 1 90 ? -11.257 -0.991 14.934 1.00 96.69 90 VAL A N 1
ATOM 710 C CA . VAL A 1 90 ? -12.021 -0.227 13.922 1.00 96.69 90 VAL A CA 1
ATOM 711 C C . VAL A 1 90 ? -12.895 0.841 14.574 1.00 96.69 90 VAL A C 1
ATOM 713 O O . VAL A 1 90 ? -13.635 0.551 15.520 1.00 96.69 90 VAL A O 1
ATOM 716 N N . GLU A 1 91 ? -12.858 2.056 14.024 1.00 96.12 91 GLU A N 1
ATOM 717 C CA . GLU A 1 91 ? -13.745 3.164 14.387 1.00 96.12 91 GLU A CA 1
ATOM 718 C C . GLU A 1 91 ? -14.275 3.870 13.126 1.00 96.12 91 GLU A C 1
ATOM 720 O O . GLU A 1 91 ? -13.507 4.378 12.309 1.00 96.12 91 GLU A O 1
ATOM 725 N N . VAL A 1 92 ? -15.600 3.945 12.978 1.00 95.50 92 VAL A N 1
ATOM 726 C CA . VAL A 1 92 ? -16.245 4.773 11.951 1.00 95.50 92 VAL A CA 1
ATOM 727 C C . VAL A 1 92 ? -16.737 6.054 12.610 1.00 95.50 92 VAL A C 1
ATOM 729 O O . VAL A 1 92 ? -17.457 6.014 13.604 1.00 95.50 92 VAL A O 1
ATOM 732 N N . LEU A 1 93 ? -16.324 7.200 12.076 1.00 93.25 93 LEU A N 1
ATOM 733 C CA . LEU A 1 93 ? -16.555 8.515 12.670 1.00 93.25 93 LEU A CA 1
ATOM 734 C C . LEU A 1 93 ? -17.379 9.384 11.730 1.00 93.25 93 LEU A C 1
ATOM 736 O O . LEU A 1 93 ? -17.142 9.397 10.525 1.00 93.25 93 LEU A O 1
ATOM 740 N N . ASP A 1 94 ? -18.290 10.192 12.268 1.00 91.56 94 ASP A N 1
ATOM 741 C CA . ASP A 1 94 ? -18.875 11.275 11.476 1.00 91.56 94 ASP A CA 1
ATOM 742 C C . ASP A 1 94 ? -17.772 12.219 10.973 1.00 91.56 94 ASP A C 1
ATOM 744 O O . ASP A 1 94 ? -16.764 12.436 11.652 1.00 91.56 94 ASP A O 1
ATOM 748 N N . TYR A 1 95 ? -17.972 12.814 9.794 1.00 87.75 95 TYR A N 1
ATOM 749 C CA . TYR A 1 95 ? -16.933 13.582 9.099 1.00 87.75 95 TYR A CA 1
ATOM 750 C C . TYR A 1 95 ? -16.260 14.647 9.981 1.00 87.75 95 TYR A C 1
ATOM 752 O O . TYR A 1 95 ? -15.035 14.730 10.020 1.00 87.75 95 TYR A O 1
ATOM 760 N N . GLN A 1 96 ? -17.030 15.423 10.753 1.00 88.62 96 GLN A N 1
ATOM 761 C CA . GLN A 1 96 ? -16.447 16.439 11.636 1.00 88.62 96 GLN A CA 1
ATOM 762 C C . GLN A 1 96 ? -15.592 15.818 12.750 1.00 88.62 96 GLN A C 1
ATOM 764 O O . GLN A 1 96 ? -14.493 16.297 13.006 1.00 88.62 96 GLN A O 1
ATOM 769 N N . ALA A 1 97 ? -16.048 14.725 13.368 1.00 91.12 97 ALA A N 1
ATOM 770 C CA . ALA A 1 97 ? -15.284 14.032 14.404 1.00 91.12 97 ALA A CA 1
ATOM 771 C C . ALA A 1 97 ? -13.984 13.431 13.843 1.00 91.12 97 ALA A C 1
ATOM 773 O O . ALA A 1 97 ? -12.950 13.458 14.512 1.00 91.12 97 ALA A O 1
ATOM 774 N N . PHE A 1 98 ? -14.019 12.939 12.600 1.00 90.31 98 PHE A N 1
ATOM 775 C CA . PHE A 1 98 ? -12.827 12.495 11.882 1.00 90.31 98 PHE A CA 1
ATOM 776 C C . PHE A 1 98 ? -11.841 13.652 11.668 1.00 90.31 98 PHE A C 1
ATOM 778 O O . PHE A 1 98 ? -10.668 13.529 12.016 1.00 90.31 98 PHE A O 1
ATOM 785 N N . ARG A 1 99 ? -12.311 14.805 11.170 1.00 88.38 99 ARG A N 1
ATOM 786 C CA . ARG A 1 99 ? -11.481 16.007 10.962 1.00 88.38 99 ARG A CA 1
ATOM 787 C C . ARG A 1 99 ? -10.900 16.565 12.260 1.00 88.38 99 ARG A C 1
ATOM 789 O O . ARG A 1 99 ? -9.758 17.013 12.260 1.00 88.38 99 ARG A O 1
ATOM 796 N N . ASP A 1 100 ? -11.657 16.523 13.350 1.00 91.12 100 ASP A N 1
ATOM 797 C CA . ASP A 1 100 ? -11.197 16.984 14.663 1.00 91.12 100 ASP A CA 1
ATOM 798 C C . ASP A 1 100 ? -10.105 16.065 15.227 1.00 91.12 100 ASP A C 1
ATOM 800 O O . ASP A 1 100 ? -9.165 16.530 15.873 1.00 91.12 100 ASP A O 1
ATOM 804 N N . ARG A 1 101 ? -10.211 14.755 14.969 1.00 91.69 101 ARG A N 1
ATOM 805 C CA . ARG A 1 101 ? -9.217 13.766 15.396 1.00 91.69 101 ARG A CA 1
ATOM 806 C C . ARG A 1 101 ? -7.961 13.779 14.530 1.00 91.69 101 ARG A C 1
ATOM 808 O O . ARG A 1 101 ? -6.864 13.636 15.065 1.00 91.69 101 ARG A O 1
ATOM 815 N N . PHE A 1 102 ? -8.121 13.986 13.227 1.00 90.75 102 PHE A N 1
ATOM 816 C CA . PHE A 1 102 ? -7.042 14.013 12.242 1.00 90.75 102 PHE A CA 1
ATOM 817 C C . PHE A 1 102 ? -6.980 15.379 11.545 1.00 90.75 102 PHE A C 1
ATOM 819 O O . PHE A 1 102 ? -7.260 15.492 10.348 1.00 90.75 102 PHE A O 1
ATOM 826 N N . PRO A 1 103 ? -6.588 16.446 12.267 1.00 86.75 103 PRO A N 1
ATOM 827 C CA . PRO A 1 103 ? -6.607 17.806 11.728 1.00 86.75 103 PRO A CA 1
ATOM 828 C C . PRO A 1 103 ? -5.636 18.004 10.557 1.00 86.75 103 PRO A C 1
ATOM 830 O O . PRO A 1 103 ? -5.851 18.895 9.736 1.00 86.75 103 PRO A O 1
ATOM 833 N N . ASN A 1 104 ? -4.594 17.169 10.466 1.00 85.50 104 ASN A N 1
ATOM 834 C CA . ASN A 1 104 ? -3.592 17.215 9.400 1.00 85.50 104 ASN A CA 1
ATOM 835 C C . ASN A 1 104 ? -3.945 16.339 8.187 1.00 85.50 104 ASN A C 1
ATOM 837 O O . ASN A 1 104 ? -3.241 16.431 7.185 1.00 85.50 104 ASN A O 1
ATOM 841 N N . ALA A 1 105 ? -5.005 15.521 8.251 1.00 80.56 105 ALA A N 1
ATOM 842 C CA . ALA A 1 105 ? -5.428 14.723 7.103 1.00 80.56 105 ALA A CA 1
ATOM 843 C C . ALA A 1 105 ? -5.753 15.652 5.927 1.00 80.56 105 ALA A C 1
ATOM 845 O O . ALA A 1 105 ? -6.336 16.733 6.114 1.00 80.56 105 ALA A O 1
ATOM 846 N N . GLN A 1 106 ? -5.401 15.246 4.711 1.00 77.56 106 GLN A N 1
ATOM 847 C CA . GLN A 1 106 ? -5.671 16.068 3.533 1.00 77.56 106 GLN A CA 1
ATOM 848 C C . GLN A 1 106 ? -7.188 16.213 3.298 1.00 77.56 106 GLN A C 1
ATOM 850 O O . GLN A 1 106 ? -7.971 15.348 3.708 1.00 77.56 106 GLN A O 1
ATOM 855 N N . PRO A 1 107 ? -7.653 17.320 2.692 1.00 72.56 107 PRO A N 1
ATOM 856 C CA . PRO A 1 107 ? -9.042 17.423 2.253 1.00 72.56 107 PRO A CA 1
ATOM 857 C C . PRO A 1 107 ? -9.408 16.246 1.336 1.00 72.56 107 PRO A C 1
ATOM 859 O O . PRO A 1 107 ? -8.635 15.902 0.448 1.00 72.56 107 PRO A O 1
ATOM 862 N N . GLY A 1 108 ? -10.574 15.633 1.551 1.00 76.19 108 GLY A N 1
ATOM 863 C CA . GLY A 1 108 ? -11.037 14.486 0.758 1.00 76.19 108 GLY A CA 1
ATOM 864 C C . GLY A 1 108 ? -10.550 13.114 1.237 1.00 76.19 108 GLY A C 1
ATOM 865 O O . GLY A 1 108 ? -10.983 12.110 0.681 1.00 76.19 108 GLY A O 1
ATOM 866 N N . VAL A 1 109 ? -9.711 13.044 2.278 1.00 83.38 109 VAL A N 1
ATOM 867 C CA . VAL A 1 109 ? -9.389 11.773 2.946 1.00 83.38 109 VAL A CA 1
ATOM 868 C C . VAL A 1 109 ? -10.616 11.261 3.700 1.00 83.38 109 VAL A C 1
ATOM 870 O O . VAL A 1 109 ? -11.175 11.978 4.536 1.00 83.38 109 VAL A O 1
ATOM 873 N N . ILE A 1 110 ? -11.017 10.021 3.416 1.00 86.50 110 ILE A N 1
ATOM 874 C CA . ILE A 1 110 ? -12.195 9.371 4.018 1.00 86.50 110 ILE A CA 1
ATOM 875 C C . ILE A 1 110 ? -11.851 8.134 4.857 1.00 86.50 110 ILE A C 1
ATOM 877 O O . ILE A 1 110 ? -12.749 7.533 5.448 1.00 86.50 110 ILE A O 1
ATOM 881 N N . GLY A 1 111 ? -10.575 7.757 4.935 1.00 89.62 111 GLY A N 1
ATOM 882 C CA . GLY A 1 111 ? -10.090 6.651 5.755 1.00 89.62 111 GLY A CA 1
ATOM 883 C C . GLY A 1 111 ? -8.594 6.724 6.015 1.00 89.62 111 GLY A C 1
ATOM 884 O O . GLY A 1 111 ? -7.872 7.398 5.280 1.00 89.62 111 GLY A O 1
ATOM 885 N N . LEU A 1 112 ? -8.180 6.098 7.118 1.00 89.88 112 LEU A N 1
ATOM 886 C CA . LEU A 1 112 ? -6.805 6.083 7.611 1.00 89.88 112 LEU A CA 1
ATOM 887 C C . LEU A 1 112 ? -6.513 4.786 8.370 1.00 89.88 112 LEU A C 1
ATOM 889 O O . LEU A 1 112 ? -7.241 4.434 9.304 1.00 89.88 112 LEU A O 1
ATOM 893 N N . TYR A 1 113 ? -5.387 4.150 8.065 1.00 88.69 113 TYR A N 1
ATOM 894 C CA . TYR A 1 113 ? -4.746 3.185 8.954 1.00 88.69 113 TYR A CA 1
ATOM 895 C C . TYR A 1 113 ? -3.697 3.877 9.837 1.00 88.69 113 TYR A C 1
ATOM 897 O O . TYR A 1 113 ? -2.617 4.221 9.366 1.00 88.69 113 TYR A O 1
ATOM 905 N N . HIS A 1 114 ? -3.976 4.057 11.128 1.00 83.12 114 HIS A N 1
ATOM 906 C CA . HIS A 1 114 ? -3.111 4.798 12.053 1.00 83.12 114 HIS A CA 1
ATOM 907 C C . HIS A 1 114 ? -3.028 4.105 13.419 1.00 83.12 114 HIS A C 1
ATOM 909 O O . HIS A 1 114 ? -4.050 3.706 13.971 1.00 83.12 114 HIS A O 1
ATOM 915 N N . ASP A 1 115 ? -1.822 3.947 13.970 1.00 80.06 115 ASP A N 1
ATOM 916 C CA . ASP A 1 115 ? -1.553 3.325 15.281 1.00 80.06 115 ASP A CA 1
ATOM 917 C C . ASP A 1 115 ? -2.152 1.919 15.465 1.00 80.06 115 ASP A C 1
ATOM 919 O O . ASP A 1 115 ? -2.648 1.558 16.533 1.00 80.06 115 ASP A O 1
ATOM 923 N N . GLY A 1 116 ? -2.149 1.110 14.400 1.00 82.75 116 GLY A N 1
ATOM 924 C CA . GLY A 1 116 ? -2.773 -0.220 14.417 1.00 82.75 116 GLY A CA 1
ATOM 925 C C . GLY A 1 116 ? -4.300 -0.194 14.312 1.00 82.75 116 GLY A C 1
ATOM 926 O O . GLY A 1 116 ? -4.930 -1.249 14.327 1.00 82.75 116 GLY A O 1
ATOM 927 N N . LYS A 1 117 ? -4.903 0.989 14.171 1.00 91.50 117 LYS A N 1
ATOM 928 C CA . LYS A 1 117 ? -6.343 1.184 14.024 1.00 91.50 117 LYS A CA 1
ATOM 929 C C . LYS A 1 117 ? -6.746 1.550 12.610 1.00 91.50 117 LYS A C 1
ATOM 931 O O . LYS A 1 117 ? -6.019 2.232 11.897 1.00 91.50 117 LYS A O 1
ATOM 936 N N . VAL A 1 118 ? -7.945 1.119 12.245 1.00 93.88 118 VAL A N 1
ATOM 937 C CA . VAL A 1 118 ? -8.627 1.481 11.006 1.00 93.88 118 VAL A CA 1
ATOM 938 C C . VAL A 1 118 ? -9.699 2.510 11.330 1.00 93.88 118 VAL A C 1
ATOM 940 O O . VAL A 1 118 ? -10.612 2.249 12.117 1.00 93.88 118 VAL A O 1
ATOM 943 N N . TYR A 1 119 ? -9.599 3.672 10.699 1.00 94.81 119 TYR A N 1
ATOM 944 C CA . TYR A 1 119 ? -10.590 4.732 10.782 1.00 94.81 119 TYR A CA 1
ATOM 945 C C . TYR A 1 119 ? -11.257 4.930 9.429 1.00 94.81 119 TYR A C 1
ATOM 947 O O . TYR A 1 119 ? -10.583 4.952 8.402 1.00 94.81 119 TYR A O 1
ATOM 955 N N . ALA A 1 120 ? -12.570 5.138 9.432 1.00 94.19 120 ALA A N 1
ATOM 956 C CA . ALA A 1 120 ? -13.318 5.516 8.237 1.00 94.19 120 ALA A CA 1
ATOM 957 C C . ALA A 1 120 ? -14.322 6.627 8.550 1.00 94.19 120 ALA A C 1
ATOM 959 O O . ALA A 1 120 ? -14.819 6.746 9.672 1.00 94.19 120 ALA A O 1
ATOM 960 N N . VAL A 1 121 ? -14.640 7.438 7.548 1.00 92.06 121 VAL A N 1
ATOM 961 C CA . VAL A 1 121 ? -15.721 8.420 7.621 1.00 92.06 121 VAL A CA 1
ATOM 962 C C . VAL A 1 121 ? -17.063 7.713 7.428 1.00 92.06 121 VAL A C 1
ATOM 964 O O . VAL A 1 121 ? -17.236 6.905 6.517 1.00 92.06 121 VAL A O 1
ATOM 967 N N . ASN A 1 122 ? -18.028 8.033 8.287 1.00 90.69 122 ASN A N 1
ATOM 968 C CA . ASN A 1 122 ? -19.396 7.548 8.194 1.00 90.69 122 ASN A CA 1
ATOM 969 C C . ASN A 1 122 ? -20.059 8.026 6.890 1.00 90.69 122 ASN A C 1
ATOM 971 O O . ASN A 1 122 ? -19.949 9.194 6.515 1.00 90.69 122 ASN A O 1
ATOM 975 N N . GLY A 1 123 ? -20.780 7.134 6.215 1.00 85.81 123 GLY A N 1
ATOM 976 C CA . GLY A 1 123 ? -21.468 7.420 4.960 1.00 85.81 123 GLY A CA 1
ATOM 977 C C . GLY A 1 123 ? -22.145 6.177 4.391 1.00 85.81 123 GLY A C 1
ATOM 978 O O . GLY A 1 123 ? -22.574 5.299 5.140 1.00 85.81 123 GLY A O 1
ATOM 979 N N . HIS A 1 124 ? -22.264 6.097 3.062 1.00 88.25 124 HIS A N 1
ATOM 980 C CA . HIS A 1 124 ? -22.899 4.951 2.405 1.00 88.25 124 HIS A CA 1
ATOM 981 C C . HIS A 1 124 ? -22.202 3.634 2.773 1.00 88.25 124 HIS A C 1
ATOM 983 O O . HIS A 1 124 ? -20.977 3.583 2.884 1.00 88.25 124 HIS A O 1
ATOM 989 N N . GLN A 1 125 ? -22.979 2.557 2.930 1.00 91.44 125 GLN A N 1
ATOM 990 C CA . GLN A 1 125 ? -22.457 1.272 3.401 1.00 91.44 125 GLN A CA 1
ATOM 991 C C . GLN A 1 125 ? -21.319 0.744 2.512 1.00 91.44 125 GLN A C 1
ATOM 993 O O . GLN A 1 125 ? -20.303 0.281 3.025 1.00 91.44 125 GLN A O 1
ATOM 998 N N . ASP A 1 126 ? -21.465 0.877 1.195 1.00 91.62 126 ASP A N 1
ATOM 999 C CA . ASP A 1 126 ? -20.451 0.465 0.219 1.00 91.62 126 ASP A CA 1
ATOM 1000 C C . ASP A 1 126 ? -19.158 1.285 0.309 1.00 91.62 126 ASP A C 1
ATOM 1002 O O . ASP A 1 126 ? -18.075 0.737 0.125 1.00 91.62 126 ASP A O 1
ATOM 1006 N N . MET A 1 127 ? -19.258 2.576 0.647 1.00 90.12 127 MET A N 1
ATOM 1007 C CA . MET A 1 127 ? -18.091 3.437 0.855 1.00 90.12 127 MET A CA 1
ATOM 1008 C C . MET A 1 127 ? -17.321 2.987 2.096 1.00 90.12 127 MET A C 1
ATOM 1010 O O . MET A 1 127 ? -16.110 2.817 2.036 1.00 90.12 127 MET A O 1
ATOM 1014 N N . VAL A 1 128 ? -18.019 2.720 3.205 1.00 93.12 128 VAL A N 1
ATOM 1015 C CA . VAL A 1 128 ? -17.368 2.202 4.416 1.00 93.12 128 VAL A CA 1
ATOM 1016 C C . VAL A 1 128 ? -16.781 0.811 4.174 1.00 93.12 128 VAL A C 1
ATOM 1018 O O . VAL A 1 128 ? -15.673 0.554 4.630 1.00 93.12 128 VAL A O 1
ATOM 1021 N N . ASN A 1 129 ? -17.460 -0.068 3.426 1.00 95.50 129 ASN A N 1
ATOM 1022 C CA . ASN A 1 129 ? -16.914 -1.382 3.065 1.00 95.50 129 ASN A CA 1
ATOM 1023 C C . ASN A 1 129 ? -15.603 -1.253 2.286 1.00 95.50 129 ASN A C 1
ATOM 1025 O O . ASN A 1 129 ? -14.597 -1.863 2.650 1.00 95.50 129 ASN A O 1
ATOM 1029 N N . HIS A 1 130 ? -15.600 -0.397 1.267 1.00 94.94 130 HIS A N 1
ATOM 1030 C CA . HIS A 1 130 ? -14.410 -0.117 0.483 1.00 94.94 130 HIS A CA 1
ATOM 1031 C C . HIS A 1 130 ? -13.275 0.432 1.353 1.00 94.94 130 HIS A C 1
ATOM 1033 O O . HIS A 1 130 ? -12.200 -0.161 1.406 1.00 94.94 130 HIS A O 1
ATOM 1039 N N . THR A 1 131 ? -13.528 1.519 2.086 1.00 94.75 131 THR A N 1
ATOM 1040 C CA . THR A 1 131 ? -12.526 2.179 2.928 1.00 94.75 131 THR A CA 1
ATOM 1041 C C . THR A 1 131 ? -11.963 1.239 3.987 1.00 94.75 131 THR A C 1
ATOM 1043 O O . THR A 1 131 ? -10.752 1.119 4.128 1.00 94.75 131 THR A O 1
ATOM 1046 N N . VAL A 1 132 ? -12.817 0.525 4.721 1.00 96.75 132 VAL A N 1
ATOM 1047 C CA . VAL A 1 132 ? -12.355 -0.388 5.773 1.00 96.75 132 VAL A CA 1
ATOM 1048 C C . VAL A 1 132 ? -11.558 -1.546 5.177 1.00 96.75 132 VAL A C 1
ATOM 1050 O O . VAL A 1 132 ? -10.545 -1.937 5.757 1.00 96.75 132 VAL A O 1
ATOM 1053 N N . THR A 1 133 ? -11.957 -2.068 4.015 1.00 97.62 133 THR A N 1
ATOM 1054 C CA . THR A 1 133 ? -11.175 -3.088 3.302 1.00 97.62 133 THR A CA 1
ATOM 1055 C C . THR A 1 133 ? -9.811 -2.534 2.881 1.00 97.62 133 THR A C 1
ATOM 1057 O O . THR A 1 133 ? -8.798 -3.204 3.085 1.00 97.62 133 THR A O 1
ATOM 1060 N N . HIS A 1 134 ? -9.755 -1.298 2.377 1.00 96.31 134 HIS A N 1
ATOM 1061 C CA . HIS A 1 134 ? -8.515 -0.622 1.988 1.00 96.31 134 HIS A CA 1
ATOM 1062 C C . HIS A 1 134 ? -7.549 -0.464 3.164 1.00 96.31 134 HIS A C 1
ATOM 1064 O O . HIS A 1 134 ? -6.418 -0.951 3.126 1.00 96.31 134 HIS A O 1
ATOM 1070 N N . GLU A 1 135 ? -8.012 0.122 4.263 1.00 96.00 135 GLU A N 1
ATOM 1071 C CA . GLU A 1 135 ? -7.168 0.328 5.441 1.00 96.00 135 GLU A CA 1
ATOM 1072 C C . GLU A 1 135 ? -6.783 -0.991 6.127 1.00 96.00 135 GLU A C 1
ATOM 1074 O O . GLU A 1 135 ? -5.683 -1.137 6.666 1.00 96.00 135 GLU A O 1
ATOM 1079 N N . THR A 1 136 ? -7.647 -2.006 6.062 1.00 97.56 136 THR A N 1
ATOM 1080 C CA . THR A 1 136 ? -7.308 -3.349 6.553 1.00 97.56 136 THR A CA 1
ATOM 1081 C C . THR A 1 136 ? -6.278 -4.040 5.655 1.00 97.56 136 THR A C 1
ATOM 1083 O O . THR A 1 136 ? -5.435 -4.796 6.145 1.00 97.56 136 THR A O 1
ATOM 1086 N N . THR A 1 137 ? -6.283 -3.759 4.353 1.00 97.12 137 THR A N 1
ATOM 1087 C CA . THR A 1 137 ? -5.252 -4.242 3.426 1.00 97.12 137 THR A CA 1
ATOM 1088 C C . THR A 1 137 ? -3.891 -3.648 3.793 1.00 97.12 137 THR A C 1
ATOM 1090 O O . THR A 1 137 ? -2.916 -4.397 3.910 1.00 97.12 137 THR A O 1
ATOM 1093 N N . HIS A 1 138 ? -3.840 -2.352 4.135 1.00 95.50 138 HIS A N 1
ATOM 1094 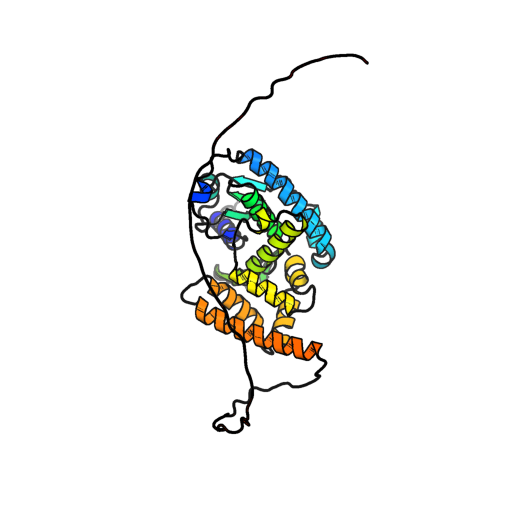C CA . HIS A 1 138 ? -2.651 -1.747 4.746 1.00 95.50 138 HIS A CA 1
ATOM 1095 C C . HIS A 1 138 ? -2.274 -2.421 6.066 1.00 95.50 138 HIS A C 1
ATOM 1097 O O . HIS A 1 138 ? -1.098 -2.696 6.280 1.00 95.50 138 HIS A O 1
ATOM 1103 N N . LEU A 1 139 ? -3.214 -2.725 6.968 1.00 94.75 139 LEU A N 1
ATOM 1104 C CA . LEU A 1 139 ? -2.915 -3.450 8.217 1.00 94.75 139 LEU A CA 1
ATOM 1105 C C . LEU A 1 139 ? -2.230 -4.807 7.951 1.00 94.75 139 LEU A C 1
ATOM 1107 O O . LEU A 1 139 ? -1.311 -5.188 8.690 1.00 94.75 139 LEU A O 1
ATOM 1111 N N . CYS A 1 140 ? -2.671 -5.525 6.916 1.00 96.25 140 CYS A N 1
ATOM 1112 C CA . CYS A 1 140 ? -2.202 -6.867 6.563 1.00 96.25 140 CYS A CA 1
ATOM 1113 C C . CYS A 1 140 ? -0.880 -6.886 5.784 1.00 96.25 140 CYS A C 1
ATOM 1115 O O . CYS A 1 140 ? -0.234 -7.934 5.711 1.00 96.25 140 CYS A O 1
ATOM 1117 N N . SER A 1 141 ? -0.454 -5.751 5.230 1.00 96.56 141 SER A N 1
ATOM 1118 C CA . SER A 1 141 ? 0.814 -5.642 4.509 1.00 96.56 141 SER A CA 1
ATOM 1119 C C . SER A 1 141 ? 2.027 -5.896 5.416 1.00 96.56 141 SER A C 1
ATOM 1121 O O . SER A 1 141 ? 1.917 -6.013 6.646 1.00 96.56 141 SER A O 1
ATOM 1123 N N . HIS A 1 142 ? 3.207 -6.026 4.808 1.00 96.19 142 HIS A N 1
ATOM 1124 C CA . HIS A 1 142 ? 4.460 -6.126 5.549 1.00 96.19 142 HIS A CA 1
ATOM 1125 C C . HIS A 1 142 ? 4.647 -4.915 6.476 1.00 96.19 142 HIS A C 1
ATOM 1127 O O . HIS A 1 142 ? 4.363 -3.787 6.075 1.00 96.19 142 HIS A O 1
ATOM 1133 N N . LYS A 1 143 ? 5.143 -5.140 7.699 1.00 92.69 143 LYS A N 1
ATOM 1134 C CA . LYS A 1 143 ? 5.462 -4.078 8.662 1.00 92.69 143 LYS A CA 1
ATOM 1135 C C . LYS A 1 143 ? 6.905 -4.198 9.122 1.00 92.69 143 LYS A C 1
ATOM 1137 O O . LYS A 1 143 ? 7.319 -5.267 9.562 1.00 92.69 143 LYS A O 1
ATOM 1142 N N . GLU A 1 144 ? 7.615 -3.079 9.100 1.00 91.44 144 GLU A N 1
ATOM 1143 C CA . GLU A 1 144 ? 8.949 -2.936 9.680 1.00 91.44 144 GLU A CA 1
ATOM 1144 C C . GLU A 1 144 ? 8.993 -1.649 10.506 1.00 91.44 144 GLU A C 1
ATOM 1146 O O . GLU A 1 144 ? 8.449 -0.624 10.098 1.00 91.44 144 GLU A O 1
ATOM 1151 N N . ASN A 1 145 ? 9.612 -1.703 11.683 1.00 90.75 145 ASN A N 1
ATOM 1152 C CA . ASN A 1 145 ? 9.833 -0.531 12.522 1.00 90.75 145 ASN A CA 1
ATOM 1153 C C . ASN A 1 145 ? 11.158 -0.704 13.276 1.00 90.75 145 ASN A C 1
ATOM 1155 O O . ASN A 1 145 ? 11.203 -1.359 14.320 1.00 90.75 145 ASN A O 1
ATOM 1159 N N . THR A 1 146 ? 12.249 -0.196 12.705 1.00 92.75 146 THR A N 1
ATOM 1160 C CA . THR A 1 146 ? 13.612 -0.417 13.202 1.00 92.75 146 THR A CA 1
ATOM 1161 C C . THR A 1 146 ? 14.278 0.892 13.609 1.00 92.75 146 THR A C 1
ATOM 1163 O O . THR A 1 146 ? 14.242 1.885 12.886 1.00 92.75 146 THR A O 1
ATOM 1166 N N . PHE A 1 147 ? 14.906 0.882 14.787 1.00 93.75 147 PHE A N 1
ATOM 1167 C CA . PHE A 1 147 ? 15.663 2.006 15.333 1.00 93.75 147 PHE A CA 1
ATOM 1168 C C . PHE A 1 147 ? 17.126 1.603 15.477 1.00 93.75 147 PHE A C 1
ATOM 1170 O O . PHE A 1 147 ? 17.447 0.643 16.181 1.00 93.75 147 PHE A O 1
ATOM 1177 N N . THR A 1 148 ? 18.006 2.363 14.839 1.00 94.31 148 THR A N 1
ATOM 1178 C CA . THR A 1 148 ? 19.449 2.136 14.840 1.00 94.31 148 THR A CA 1
ATOM 1179 C C . THR A 1 148 ? 20.149 3.379 15.365 1.00 94.31 148 THR A C 1
ATOM 1181 O O . THR A 1 148 ? 19.930 4.479 14.868 1.00 94.31 148 THR A O 1
ATOM 1184 N N . GLU A 1 149 ? 21.014 3.214 16.361 1.00 94.00 149 GLU A N 1
ATOM 1185 C CA . GLU A 1 149 ? 21.946 4.253 16.803 1.00 94.00 149 GLU A CA 1
ATOM 1186 C C . GLU A 1 149 ? 23.354 3.860 16.351 1.00 94.00 149 GLU A C 1
ATOM 1188 O O . GLU A 1 149 ? 23.861 2.786 16.688 1.00 94.00 149 GLU A O 1
ATOM 1193 N N . ASN A 1 150 ? 23.965 4.715 15.539 1.00 90.50 150 ASN A N 1
ATOM 1194 C CA . ASN A 1 150 ? 25.282 4.492 14.968 1.00 90.50 150 ASN A CA 1
ATOM 1195 C C . ASN A 1 150 ? 26.384 4.903 15.952 1.00 90.50 150 ASN A C 1
ATOM 1197 O O . ASN A 1 150 ? 26.186 5.691 16.876 1.00 90.50 150 ASN A O 1
ATOM 1201 N N . GLN A 1 151 ? 27.596 4.392 15.730 1.00 91.19 151 GLN A N 1
ATOM 1202 C CA . GLN A 1 151 ? 28.749 4.671 16.600 1.00 91.19 151 GLN A CA 1
ATOM 1203 C C . GLN A 1 151 ? 29.171 6.146 16.613 1.00 91.19 151 GLN A C 1
ATOM 1205 O O . GLN A 1 151 ? 29.823 6.586 17.557 1.00 91.19 151 GLN A O 1
ATOM 1210 N N . ASP A 1 152 ? 28.825 6.899 15.570 1.00 91.25 152 ASP A N 1
ATOM 1211 C CA . ASP A 1 152 ? 29.087 8.335 15.458 1.00 91.25 152 ASP A CA 1
ATOM 1212 C C . ASP A 1 152 ? 28.034 9.206 16.167 1.00 91.25 152 ASP A C 1
ATOM 1214 O O . ASP A 1 152 ? 28.164 10.429 16.178 1.00 91.25 152 ASP A O 1
ATOM 1218 N N . GLY A 1 153 ? 27.024 8.589 16.792 1.00 89.00 153 GLY A N 1
ATOM 1219 C CA . GLY A 1 153 ? 25.926 9.266 17.478 1.00 89.00 153 GLY A CA 1
ATOM 1220 C C . GLY A 1 153 ? 24.751 9.639 16.573 1.00 89.00 153 GLY A C 1
ATOM 1221 O O . GLY A 1 153 ? 23.768 10.181 17.078 1.00 89.00 153 GLY A O 1
ATOM 1222 N N . SER A 1 154 ? 24.818 9.347 15.268 1.00 92.31 154 SER A N 1
ATOM 1223 C CA . SER A 1 154 ? 23.659 9.488 14.382 1.00 92.31 154 SER A CA 1
ATOM 1224 C C . SER A 1 154 ? 22.613 8.412 14.679 1.00 92.31 154 SER A C 1
ATOM 1226 O O . SER A 1 154 ? 22.933 7.308 15.130 1.00 92.31 154 SER A O 1
ATOM 1228 N N . LYS A 1 155 ? 21.341 8.729 14.438 1.00 94.88 155 LYS A N 1
ATOM 1229 C CA . LYS A 1 155 ? 20.213 7.814 14.649 1.00 94.88 155 LYS A CA 1
ATOM 1230 C C . LYS A 1 155 ? 19.436 7.646 13.359 1.00 94.88 155 LYS A C 1
ATOM 1232 O O . LYS A 1 155 ? 19.177 8.620 12.663 1.00 94.88 155 LYS A O 1
ATOM 1237 N N . GLN A 1 156 ? 19.028 6.424 13.074 1.00 94.44 156 GLN A N 1
ATOM 1238 C CA . GLN A 1 156 ? 18.176 6.087 11.949 1.00 94.44 156 GLN A CA 1
ATOM 1239 C C . GLN A 1 156 ? 16.925 5.391 12.468 1.00 94.44 156 GLN A C 1
ATOM 1241 O O . GLN A 1 156 ? 16.998 4.481 13.293 1.00 94.44 156 GLN A O 1
ATOM 1246 N N . HIS A 1 157 ? 15.777 5.813 11.962 1.00 94.44 157 HIS A N 1
ATOM 1247 C CA . HIS A 1 157 ? 14.501 5.148 12.151 1.00 94.44 157 HIS A CA 1
ATOM 1248 C C . HIS A 1 157 ? 13.920 4.820 10.782 1.00 94.44 157 HIS A C 1
ATOM 1250 O O . HIS A 1 157 ? 13.771 5.707 9.942 1.00 94.44 157 HIS A O 1
ATOM 1256 N N . LEU A 1 158 ? 13.626 3.545 10.558 1.00 92.50 158 LEU A N 1
ATOM 1257 C CA . LEU A 1 158 ? 12.953 3.058 9.366 1.00 92.50 158 LEU A CA 1
ATOM 1258 C C . LEU A 1 158 ? 11.580 2.527 9.763 1.00 92.50 158 LEU A C 1
ATOM 1260 O O . LEU A 1 158 ? 11.462 1.628 10.595 1.00 92.50 158 LEU A O 1
ATOM 1264 N N . TYR A 1 159 ? 10.559 3.057 9.105 1.00 92.38 159 TYR A N 1
ATOM 1265 C CA . TYR A 1 159 ? 9.203 2.536 9.130 1.00 92.38 159 TYR A CA 1
ATOM 1266 C C . TYR A 1 159 ? 8.830 2.031 7.735 1.00 92.38 159 TYR A C 1
ATOM 1268 O O . TYR A 1 159 ? 8.995 2.758 6.750 1.00 92.38 159 TYR A O 1
ATOM 1276 N N . ALA A 1 160 ? 8.303 0.810 7.646 1.00 92.19 160 ALA A N 1
ATOM 1277 C CA . ALA A 1 160 ? 7.765 0.258 6.410 1.00 92.19 160 ALA A CA 1
ATOM 1278 C C . ALA A 1 160 ? 6.343 -0.284 6.585 1.00 92.19 160 ALA A C 1
ATOM 1280 O O . ALA A 1 160 ? 6.008 -0.908 7.595 1.00 92.19 160 ALA A O 1
ATOM 1281 N N . SER A 1 161 ? 5.525 -0.064 5.556 1.00 93.19 161 SER A N 1
ATOM 1282 C CA . SER A 1 161 ? 4.162 -0.576 5.426 1.00 93.19 161 SER A CA 1
ATOM 1283 C C . SER A 1 161 ? 3.926 -0.977 3.975 1.00 93.19 161 SER A C 1
ATOM 1285 O O . SER A 1 161 ? 3.796 -0.114 3.112 1.00 93.19 161 SER A O 1
ATOM 1287 N N . GLY A 1 162 ? 3.891 -2.274 3.685 1.00 95.81 162 GLY A N 1
ATOM 1288 C CA . GLY A 1 162 ? 3.875 -2.753 2.307 1.00 95.81 162 GLY A CA 1
ATOM 1289 C C . GLY A 1 162 ? 5.142 -2.327 1.569 1.00 95.81 162 GLY A C 1
ATOM 1290 O O . GLY A 1 162 ? 6.247 -2.693 1.968 1.00 95.81 162 GLY A O 1
ATOM 1291 N N . LEU A 1 163 ? 4.987 -1.538 0.502 1.00 96.56 163 LEU A N 1
ATOM 1292 C CA . LEU A 1 163 ? 6.117 -0.970 -0.246 1.00 96.56 163 LEU A CA 1
ATOM 1293 C C . LEU A 1 163 ? 6.560 0.396 0.286 1.00 96.56 163 LEU A C 1
ATOM 1295 O O . LEU A 1 163 ? 7.684 0.814 -0.010 1.00 96.56 163 LEU A O 1
ATOM 1299 N N . LEU A 1 164 ? 5.697 1.094 1.032 1.00 95.12 164 LEU A N 1
ATOM 1300 C CA . LEU A 1 164 ? 6.006 2.402 1.601 1.00 95.12 164 LEU A CA 1
ATOM 1301 C C . LEU A 1 164 ? 7.198 2.280 2.547 1.00 95.12 164 LEU A C 1
ATOM 1303 O O . LEU A 1 164 ? 7.195 1.433 3.441 1.00 95.12 164 LEU A O 1
ATOM 1307 N N . ARG A 1 165 ? 8.180 3.170 2.384 1.00 94.44 165 ARG A N 1
ATOM 1308 C CA . ARG A 1 165 ? 9.285 3.335 3.334 1.00 94.44 165 ARG A CA 1
ATOM 1309 C C . ARG A 1 165 ? 9.401 4.789 3.744 1.00 94.44 165 ARG A C 1
ATOM 1311 O O . ARG A 1 165 ? 9.454 5.675 2.887 1.00 94.44 165 ARG A O 1
ATOM 1318 N N . VAL A 1 166 ? 9.465 5.006 5.050 1.00 93.50 166 VAL A N 1
ATOM 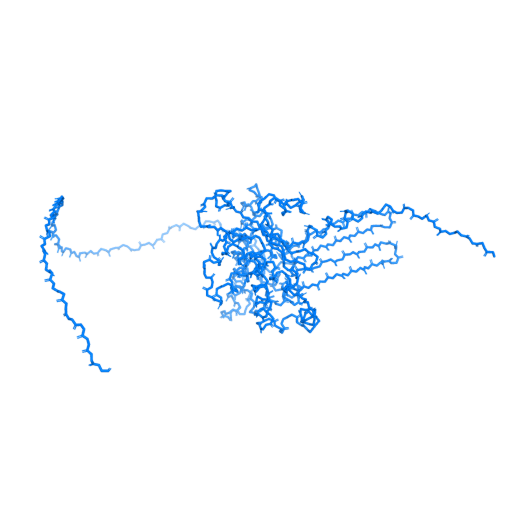1319 C CA . VAL A 1 166 ? 9.744 6.295 5.673 1.00 93.50 166 VAL A CA 1
ATOM 1320 C C . VAL A 1 166 ? 11.035 6.144 6.459 1.00 93.50 166 VAL A C 1
ATOM 1322 O O . VAL A 1 166 ? 11.101 5.365 7.408 1.00 93.50 166 VAL A O 1
ATOM 1325 N N . GLU A 1 167 ? 12.063 6.881 6.057 1.00 93.75 167 GLU A N 1
ATOM 1326 C CA . GLU A 1 167 ? 13.355 6.885 6.735 1.00 93.75 167 GLU A CA 1
ATOM 1327 C C . GLU A 1 167 ? 13.572 8.248 7.383 1.00 93.75 167 GLU A C 1
ATOM 1329 O O . GLU A 1 167 ? 13.537 9.292 6.731 1.00 93.75 167 GLU A O 1
ATOM 1334 N N . THR A 1 168 ? 13.789 8.234 8.693 1.00 94.38 168 THR A N 1
ATOM 1335 C CA . THR A 1 168 ? 14.183 9.400 9.475 1.00 94.38 168 THR A CA 1
ATOM 1336 C C . THR A 1 168 ? 15.630 9.223 9.909 1.00 94.38 168 THR A C 1
ATOM 1338 O O . THR A 1 168 ? 15.934 8.334 10.700 1.00 94.38 168 THR A O 1
ATOM 1341 N N . ASN A 1 169 ? 16.514 10.091 9.430 1.00 93.56 169 ASN A N 1
ATOM 1342 C CA . ASN A 1 169 ? 17.905 10.161 9.863 1.00 93.56 169 ASN A CA 1
ATOM 1343 C C . ASN A 1 169 ? 18.096 11.399 10.738 1.00 93.56 169 ASN A C 1
ATOM 1345 O O . ASN A 1 169 ? 17.643 12.486 10.385 1.00 93.56 169 ASN A O 1
ATOM 1349 N N . VAL A 1 170 ? 18.749 11.235 11.882 1.00 93.88 170 VAL A N 1
ATOM 1350 C CA . VAL A 1 170 ? 19.121 12.318 12.791 1.00 93.88 170 VAL A CA 1
ATOM 1351 C C . VAL A 1 170 ? 20.638 12.336 12.889 1.00 93.88 170 VAL A C 1
ATOM 1353 O O . VAL A 1 170 ? 21.245 11.375 13.365 1.00 93.88 170 VAL A O 1
ATOM 1356 N N . ASP A 1 171 ? 21.237 13.421 12.422 1.00 92.38 171 ASP A N 1
ATOM 1357 C CA . ASP A 1 171 ? 22.674 13.655 12.484 1.00 92.38 171 ASP A CA 1
ATOM 1358 C C . ASP A 1 171 ? 23.139 13.822 13.948 1.00 92.38 171 ASP A C 1
ATOM 1360 O O . ASP A 1 171 ? 22.332 14.141 14.829 1.00 92.38 171 ASP A O 1
ATOM 1364 N N . PRO A 1 172 ? 24.441 13.654 14.254 1.00 91.31 172 PRO A N 1
ATOM 1365 C CA . PRO A 1 172 ? 24.954 13.809 15.620 1.00 91.31 172 PRO A CA 1
ATOM 1366 C C . PRO A 1 172 ? 24.748 15.212 16.217 1.00 91.31 172 PRO A C 1
ATOM 1368 O O . PRO A 1 172 ? 24.781 15.382 17.436 1.00 91.31 172 PRO A O 1
ATOM 1371 N N . ASP A 1 173 ? 24.559 16.227 15.371 1.00 91.81 173 ASP A N 1
ATOM 1372 C CA . ASP A 1 173 ? 24.244 17.603 15.768 1.00 91.81 173 ASP A CA 1
ATOM 1373 C C . ASP A 1 173 ? 22.736 17.847 15.989 1.00 91.81 173 ASP A C 1
ATOM 1375 O O . ASP A 1 173 ? 22.340 18.945 16.384 1.00 91.81 173 ASP A O 1
ATOM 1379 N N . GLY A 1 174 ? 21.907 16.819 15.785 1.00 88.94 174 GLY A N 1
ATOM 1380 C CA . GLY A 1 174 ? 20.460 16.847 15.957 1.00 88.94 174 GLY A CA 1
ATOM 1381 C C . GL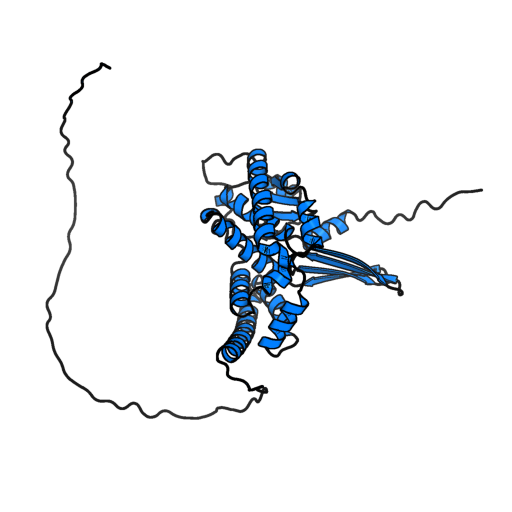Y A 1 174 ? 19.677 17.247 14.706 1.00 88.94 174 GLY A C 1
ATOM 1382 O O . GLY A 1 174 ? 18.451 17.333 14.784 1.00 88.94 174 GLY A O 1
ATOM 1383 N N . VAL A 1 175 ? 20.329 17.491 13.561 1.00 93.25 175 VAL A N 1
ATOM 1384 C CA . VAL A 1 175 ? 19.618 17.800 12.312 1.00 93.25 175 VAL A CA 1
ATOM 1385 C C . VAL A 1 175 ? 18.860 16.568 11.826 1.00 93.25 175 VAL A C 1
ATOM 1387 O O . VAL A 1 175 ? 19.412 15.477 11.720 1.00 93.25 175 VAL A O 1
ATOM 1390 N N . ARG A 1 176 ? 17.573 16.751 11.523 1.00 92.62 176 ARG A N 1
ATOM 1391 C CA . ARG A 1 176 ? 16.664 15.679 11.118 1.00 92.62 176 ARG A CA 1
ATOM 1392 C C . ARG A 1 176 ? 16.367 15.731 9.621 1.00 92.62 176 ARG A C 1
ATOM 1394 O O . ARG A 1 176 ? 15.910 16.753 9.114 1.00 92.62 176 ARG A O 1
ATOM 1401 N N . HIS A 1 177 ? 16.532 14.596 8.950 1.00 93.81 177 HIS A N 1
ATOM 1402 C CA . HIS A 1 177 ? 16.219 14.382 7.539 1.00 93.81 177 HIS A CA 1
ATOM 1403 C C . HIS A 1 177 ? 15.164 13.290 7.411 1.00 93.81 177 HIS A C 1
ATOM 1405 O O . HIS A 1 177 ? 15.328 12.206 7.966 1.00 93.81 177 HIS A O 1
ATOM 1411 N N . VAL A 1 178 ? 14.089 13.569 6.676 1.00 91.88 178 VAL A N 1
ATOM 1412 C CA . VAL A 1 178 ? 13.003 12.612 6.434 1.00 91.88 178 VAL A CA 1
ATOM 1413 C C . VAL A 1 178 ? 12.894 12.356 4.941 1.00 91.88 178 VAL A C 1
ATOM 1415 O O . VAL A 1 178 ? 12.765 13.301 4.162 1.00 91.88 178 VAL A O 1
ATOM 1418 N N . SER A 1 179 ? 12.916 11.088 4.547 1.00 92.25 179 SER A N 1
ATOM 1419 C CA . SER A 1 179 ? 12.614 10.654 3.188 1.00 92.25 179 SER A CA 1
ATOM 1420 C C . SER A 1 179 ? 11.420 9.704 3.193 1.00 92.25 179 SER A C 1
ATOM 1422 O O . SER A 1 179 ? 11.249 8.879 4.090 1.00 92.25 179 SER A O 1
ATOM 1424 N N . VAL A 1 180 ? 10.569 9.846 2.179 1.00 91.06 180 VAL A N 1
ATOM 1425 C CA . VAL A 1 180 ? 9.420 8.971 1.935 1.00 91.06 180 VAL A CA 1
ATOM 1426 C C . VAL A 1 180 ? 9.554 8.429 0.522 1.00 91.06 180 VAL A C 1
ATOM 1428 O O . VAL A 1 180 ? 9.759 9.199 -0.416 1.00 91.06 180 VAL A O 1
ATOM 1431 N N . SER A 1 181 ? 9.442 7.115 0.360 1.00 92.19 181 SER A N 1
ATOM 1432 C CA . SER A 1 181 ? 9.539 6.452 -0.943 1.00 92.19 181 SER A CA 1
ATOM 1433 C C . SER A 1 181 ? 8.402 5.457 -1.152 1.00 92.19 181 SER A C 1
ATOM 1435 O O . SER A 1 181 ? 7.821 4.940 -0.198 1.00 92.19 181 SER A O 1
ATOM 1437 N N . ASN A 1 182 ? 8.069 5.210 -2.423 1.00 95.19 182 ASN A N 1
ATOM 1438 C CA . ASN A 1 182 ? 7.069 4.232 -2.867 1.00 95.19 182 ASN A CA 1
ATOM 1439 C C . ASN A 1 182 ? 5.627 4.478 -2.415 1.00 95.19 182 ASN A C 1
ATOM 1441 O O . ASN A 1 182 ? 4.804 3.589 -2.595 1.00 95.19 182 ASN A O 1
ATOM 1445 N N . ARG A 1 183 ? 5.281 5.664 -1.897 1.00 92.62 183 ARG A N 1
ATOM 1446 C CA . ARG A 1 183 ? 3.911 5.977 -1.451 1.00 92.62 183 ARG A CA 1
ATOM 1447 C C . ARG A 1 183 ? 2.868 5.713 -2.542 1.00 92.62 183 ARG A C 1
ATOM 1449 O O . ARG A 1 183 ? 1.976 4.906 -2.337 1.00 92.62 183 ARG A O 1
ATOM 1456 N N . ALA A 1 184 ? 3.009 6.329 -3.716 1.00 92.88 184 ALA A N 1
ATOM 1457 C CA . ALA A 1 184 ? 2.025 6.192 -4.795 1.00 92.88 184 ALA A CA 1
ATOM 1458 C C . ALA A 1 184 ? 1.924 4.757 -5.345 1.00 92.88 184 ALA A C 1
ATOM 1460 O O . ALA A 1 184 ? 0.836 4.287 -5.670 1.00 92.88 184 ALA A O 1
ATOM 1461 N N . LEU A 1 185 ? 3.055 4.048 -5.420 1.00 95.50 185 LEU A N 1
ATOM 1462 C CA . LEU A 1 185 ? 3.085 2.636 -5.803 1.00 95.50 185 LEU A CA 1
ATOM 1463 C C . LEU A 1 185 ? 2.403 1.757 -4.739 1.00 95.50 185 LEU A C 1
ATOM 1465 O O . LEU A 1 185 ? 1.649 0.853 -5.086 1.00 95.50 185 LEU A O 1
ATOM 1469 N N . ASN A 1 186 ? 2.633 2.042 -3.456 1.00 96.62 186 ASN A N 1
ATOM 1470 C CA . ASN A 1 186 ? 2.003 1.348 -2.338 1.00 96.62 186 ASN A CA 1
ATOM 1471 C C . ASN A 1 186 ? 0.481 1.529 -2.348 1.00 96.62 186 ASN A C 1
ATOM 1473 O O . ASN A 1 186 ? -0.227 0.532 -2.319 1.00 96.62 186 ASN A O 1
ATOM 1477 N N . GLU A 1 187 ? -0.017 2.764 -2.462 1.00 93.50 187 GLU A N 1
ATOM 1478 C CA . GLU A 1 187 ? -1.462 3.031 -2.520 1.00 93.50 187 GLU A CA 1
ATOM 1479 C C . GLU A 1 187 ? -2.121 2.402 -3.754 1.00 93.50 187 GLU A C 1
ATOM 1481 O O . GLU A 1 187 ? -3.203 1.826 -3.656 1.00 93.50 187 GLU A O 1
ATOM 1486 N N . GLY A 1 188 ? -1.446 2.432 -4.909 1.00 95.44 188 GLY A N 1
ATOM 1487 C CA . GLY A 1 188 ? -1.927 1.760 -6.116 1.00 95.44 188 GLY A CA 1
ATOM 1488 C C . GLY A 1 188 ? -2.052 0.240 -5.953 1.00 95.44 188 GLY A C 1
ATOM 1489 O O . GLY A 1 188 ? -3.015 -0.345 -6.455 1.00 95.44 188 GLY A O 1
ATOM 1490 N N . LEU A 1 189 ? -1.115 -0.399 -5.240 1.00 96.75 189 LEU A N 1
ATOM 1491 C CA . LEU A 1 189 ? -1.184 -1.827 -4.914 1.00 96.75 189 LEU A CA 1
ATOM 1492 C C . LEU A 1 189 ? -2.249 -2.125 -3.864 1.00 96.75 189 LEU A C 1
ATOM 1494 O O . LEU A 1 189 ? -3.017 -3.064 -4.056 1.00 96.75 189 LEU A O 1
ATOM 1498 N N . THR A 1 190 ? -2.327 -1.330 -2.793 1.00 96.56 190 THR A N 1
ATOM 1499 C CA . THR A 1 190 ? -3.380 -1.481 -1.785 1.00 96.56 190 THR A CA 1
ATOM 1500 C C . THR A 1 190 ? -4.742 -1.421 -2.453 1.00 96.56 190 THR A C 1
ATOM 1502 O O . THR A 1 190 ? -5.530 -2.340 -2.288 1.00 96.56 190 THR A O 1
ATOM 1505 N N . GLU A 1 191 ? -4.996 -0.410 -3.284 1.00 95.25 191 GLU A N 1
ATOM 1506 C CA . GLU A 1 191 ? -6.269 -0.262 -3.983 1.00 95.25 191 GLU A CA 1
ATOM 1507 C C . GLU A 1 191 ? -6.564 -1.432 -4.934 1.00 95.25 191 GLU A C 1
ATOM 1509 O O . GLU A 1 191 ? -7.688 -1.935 -4.992 1.00 95.25 191 GLU A O 1
ATOM 1514 N N . MET A 1 192 ? -5.551 -1.924 -5.652 1.00 95.62 192 MET A N 1
ATOM 1515 C CA . MET A 1 192 ? -5.691 -3.112 -6.496 1.00 95.62 192 MET A CA 1
ATOM 1516 C C . MET A 1 192 ? -6.122 -4.343 -5.681 1.00 95.62 192 MET A C 1
ATOM 1518 O O . MET A 1 192 ? -7.038 -5.058 -6.095 1.00 95.62 192 MET A O 1
ATOM 1522 N N . TYR A 1 193 ? -5.496 -4.588 -4.526 1.00 96.81 193 TYR A N 1
ATOM 1523 C CA . TYR A 1 193 ? -5.849 -5.709 -3.653 1.00 96.81 193 TYR A CA 1
ATOM 1524 C C . TYR A 1 193 ? -7.202 -5.505 -2.957 1.00 96.81 193 TYR A C 1
ATOM 1526 O O . TYR A 1 193 ? -7.987 -6.448 -2.902 1.00 96.81 193 TYR A O 1
ATOM 1534 N N . THR A 1 194 ? -7.542 -4.279 -2.547 1.00 96.62 194 THR A N 1
ATOM 1535 C CA . THR A 1 194 ? -8.868 -3.905 -2.023 1.00 96.62 194 THR A CA 1
ATOM 1536 C C . THR A 1 194 ? -9.974 -4.300 -2.988 1.00 96.62 194 THR A C 1
ATOM 1538 O O . THR A 1 194 ? -10.938 -4.965 -2.610 1.00 96.62 194 THR A O 1
ATOM 1541 N N . MET A 1 195 ? -9.835 -3.932 -4.263 1.00 95.12 195 MET A N 1
ATOM 1542 C CA . MET A 1 195 ? -10.838 -4.261 -5.270 1.00 95.12 195 MET A CA 1
ATOM 1543 C C . MET A 1 195 ? -10.973 -5.764 -5.497 1.00 95.12 195 MET A C 1
ATOM 1545 O O . MET A 1 195 ? -12.090 -6.246 -5.679 1.00 95.12 195 MET A O 1
ATOM 1549 N N . ARG A 1 196 ? -9.861 -6.509 -5.494 1.00 94.94 196 ARG A N 1
ATOM 1550 C CA . ARG A 1 196 ? -9.887 -7.974 -5.628 1.00 94.94 196 ARG A CA 1
ATOM 1551 C C . ARG A 1 196 ? -10.580 -8.636 -4.452 1.00 94.94 196 ARG A C 1
ATOM 1553 O O . ARG A 1 196 ? -11.348 -9.566 -4.661 1.00 94.94 196 ARG A O 1
ATOM 1560 N N . GLU A 1 197 ? -10.343 -8.128 -3.254 1.00 97.31 197 GLU A N 1
ATOM 1561 C CA . GLU A 1 197 ? -10.928 -8.642 -2.023 1.00 97.31 197 GLU A CA 1
ATOM 1562 C C . GLU A 1 197 ? -12.427 -8.316 -1.906 1.00 97.31 197 GLU A C 1
ATOM 1564 O O . GLU A 1 197 ? -13.235 -9.120 -1.448 1.00 97.31 197 GLU A O 1
ATOM 1569 N N . LEU A 1 198 ? -12.865 -7.159 -2.398 1.00 96.50 198 LEU A N 1
ATOM 1570 C CA . LEU A 1 198 ? -14.297 -6.865 -2.528 1.00 96.50 198 LEU A CA 1
ATOM 1571 C C . LEU A 1 198 ? -14.944 -7.740 -3.613 1.00 96.50 198 LEU A C 1
ATOM 1573 O O . LEU A 1 198 ? -16.012 -8.314 -3.406 1.00 96.50 198 LEU A O 1
ATOM 1577 N N . ALA A 1 199 ? -14.279 -7.896 -4.759 1.00 94.94 199 ALA A N 1
ATOM 1578 C CA . ALA A 1 199 ? -14.749 -8.736 -5.855 1.00 94.94 199 ALA A CA 1
ATOM 1579 C C . ALA A 1 199 ? -14.866 -10.220 -5.466 1.00 94.94 199 ALA A C 1
ATOM 1581 O O . ALA A 1 199 ? -15.841 -10.871 -5.848 1.00 94.94 199 ALA A O 1
ATOM 1582 N N . SER A 1 200 ? -13.909 -10.756 -4.700 1.00 95.19 200 SER A N 1
ATOM 1583 C CA . SER A 1 200 ? -13.891 -12.158 -4.256 1.00 95.19 200 SER A CA 1
ATOM 1584 C C . SER A 1 200 ? -15.089 -12.492 -3.359 1.00 95.19 200 SER A C 1
ATOM 1586 O O . SER A 1 200 ? -15.626 -13.598 -3.439 1.00 95.19 200 SER A O 1
ATOM 1588 N N . ARG A 1 201 ? -15.559 -11.514 -2.576 1.00 94.31 201 ARG A N 1
ATOM 1589 C CA . ARG A 1 201 ? -16.740 -11.610 -1.704 1.00 94.31 201 ARG A CA 1
ATOM 1590 C C . ARG A 1 201 ? -18.062 -11.319 -2.424 1.00 94.31 201 ARG A C 1
ATOM 1592 O O . ARG A 1 201 ? -19.130 -11.526 -1.857 1.00 94.31 201 ARG A O 1
ATOM 1599 N N . GLY A 1 202 ? -18.008 -10.902 -3.692 1.00 94.62 202 GLY A N 1
ATOM 1600 C CA . GLY A 1 202 ? -19.179 -10.524 -4.488 1.00 94.62 202 GLY A CA 1
ATOM 1601 C C . GLY A 1 202 ? -19.663 -9.087 -4.259 1.00 94.62 202 GLY A C 1
ATOM 1602 O O . GLY A 1 202 ? -20.702 -8.707 -4.802 1.00 94.62 202 GLY A O 1
ATOM 1603 N N . ASP A 1 203 ? -18.898 -8.271 -3.530 1.00 93.44 203 ASP A N 1
ATOM 1604 C CA . ASP A 1 203 ? -19.224 -6.892 -3.153 1.00 93.44 203 ASP A CA 1
ATOM 1605 C C . ASP A 1 203 ? -18.874 -5.892 -4.273 1.00 93.44 203 ASP A C 1
ATOM 1607 O O . ASP A 1 203 ? -18.147 -4.912 -4.089 1.00 93.44 203 ASP A O 1
ATOM 1611 N N . TRP A 1 204 ? -19.395 -6.124 -5.479 1.00 91.44 204 TRP A N 1
ATOM 1612 C CA . TRP A 1 204 ? -19.070 -5.321 -6.666 1.00 91.44 204 TRP A CA 1
ATOM 1613 C C . TRP A 1 204 ? -19.466 -3.848 -6.546 1.00 91.44 204 TRP A C 1
ATOM 1615 O O . TRP A 1 204 ? -18.826 -2.989 -7.152 1.00 91.44 204 TRP A O 1
ATOM 1625 N N . GLN A 1 205 ? -20.513 -3.548 -5.775 1.00 90.12 205 GLN A N 1
ATOM 1626 C CA . GLN A 1 205 ? -20.951 -2.174 -5.526 1.00 90.12 205 GLN A CA 1
ATOM 1627 C C . GLN A 1 205 ? -19.904 -1.419 -4.704 1.00 90.12 205 GLN A C 1
ATOM 1629 O O . GLN A 1 205 ? -19.491 -0.340 -5.111 1.00 90.12 205 GLN A O 1
ATOM 1634 N N . ALA A 1 206 ? -19.381 -2.028 -3.637 1.00 91.50 206 ALA A N 1
ATOM 1635 C CA . ALA A 1 206 ? -18.276 -1.480 -2.853 1.00 91.50 206 ALA A CA 1
ATOM 1636 C C . ALA A 1 206 ? -16.966 -1.406 -3.649 1.00 91.50 206 ALA A C 1
ATOM 1638 O O . ALA A 1 206 ? -16.277 -0.388 -3.600 1.00 91.50 206 ALA A O 1
ATOM 1639 N N . ALA A 1 207 ? -16.650 -2.419 -4.463 1.00 89.00 207 ALA A N 1
ATOM 1640 C CA . ALA A 1 207 ? -15.465 -2.398 -5.328 1.00 89.00 207 ALA A CA 1
ATOM 1641 C C . ALA A 1 207 ? -15.451 -1.208 -6.308 1.00 89.00 207 ALA A C 1
ATOM 1643 O O . ALA A 1 207 ? -14.384 -0.774 -6.728 1.00 89.00 207 ALA A O 1
ATOM 1644 N N . ASN A 1 208 ? -16.626 -0.678 -6.666 1.00 85.12 208 ASN A N 1
ATOM 1645 C CA . ASN A 1 208 ? -16.785 0.446 -7.592 1.00 85.12 208 ASN A CA 1
ATOM 1646 C C . ASN A 1 208 ? -17.358 1.709 -6.925 1.00 85.12 208 ASN A C 1
ATOM 1648 O O . ASN A 1 208 ? -17.661 2.676 -7.624 1.00 85.12 208 ASN A O 1
ATOM 1652 N N . ALA A 1 209 ? -17.516 1.716 -5.598 1.00 78.75 209 ALA A N 1
ATOM 1653 C CA . ALA A 1 209 ? -18.086 2.844 -4.860 1.00 78.75 209 ALA A CA 1
ATOM 1654 C C . ALA A 1 209 ? -17.161 4.065 -4.864 1.00 78.75 209 ALA A C 1
ATOM 1656 O O . ALA A 1 209 ? -17.626 5.194 -4.707 1.00 78.75 209 ALA A O 1
ATOM 1657 N N . TYR A 1 210 ? -15.859 3.834 -5.044 1.00 73.62 210 TYR A N 1
ATOM 1658 C CA . TYR A 1 210 ? -14.832 4.856 -5.006 1.00 73.62 210 TYR A CA 1
ATOM 1659 C C . TYR A 1 210 ? -13.807 4.638 -6.120 1.00 73.62 210 TYR A C 1
ATOM 1661 O O . TYR A 1 210 ? -13.463 3.507 -6.455 1.00 73.62 210 TYR A O 1
ATOM 1669 N N . GLN A 1 211 ? -13.335 5.729 -6.720 1.00 70.69 211 GLN A N 1
ATOM 1670 C CA . GLN A 1 211 ? -12.274 5.709 -7.729 1.00 70.69 211 GLN A CA 1
ATOM 1671 C C . GLN A 1 211 ? -10.994 6.320 -7.149 1.00 70.69 211 GLN A C 1
ATOM 1673 O O . GLN A 1 211 ? -10.483 7.309 -7.671 1.00 70.69 211 GLN A O 1
ATOM 1678 N N . ALA A 1 212 ? -10.473 5.742 -6.066 1.00 70.75 212 ALA A N 1
ATOM 1679 C CA . ALA A 1 212 ? -9.175 6.143 -5.527 1.00 70.75 212 ALA A CA 1
ATOM 1680 C C . ALA A 1 212 ? -8.036 5.659 -6.433 1.00 70.75 212 ALA A C 1
ATOM 1682 O O . ALA A 1 212 ? -8.144 4.624 -7.094 1.00 70.75 212 ALA A O 1
ATOM 1683 N N . TYR A 1 213 ? -6.948 6.433 -6.482 1.00 73.06 213 TYR A N 1
ATOM 1684 C CA . TYR A 1 213 ? -5.667 6.028 -7.079 1.00 73.06 213 TYR A CA 1
ATOM 1685 C C . TYR A 1 213 ? -5.760 5.431 -8.491 1.00 73.06 213 TYR A C 1
ATOM 1687 O O . TYR A 1 213 ? -4.947 4.593 -8.876 1.00 73.06 213 TYR A O 1
ATOM 1695 N N . SER A 1 214 ? -6.755 5.842 -9.286 1.00 79.88 214 SER A N 1
ATOM 1696 C CA . SER A 1 214 ? -7.071 5.192 -10.565 1.00 79.88 214 SER A CA 1
ATOM 1697 C C . SER A 1 214 ? -5.871 5.111 -11.527 1.00 79.88 214 SER A C 1
ATOM 1699 O O . SER A 1 214 ? -5.659 4.036 -12.100 1.00 79.88 214 SER A O 1
ATOM 1701 N N . PRO A 1 215 ? -5.046 6.170 -11.698 1.00 87.50 215 PRO A N 1
ATOM 1702 C CA . PRO A 1 215 ? -3.824 6.081 -12.495 1.00 87.50 215 PRO A CA 1
ATOM 1703 C C . PRO A 1 215 ? -2.804 5.095 -11.911 1.00 87.50 215 PRO A C 1
ATOM 1705 O O . PRO A 1 215 ? -2.325 4.216 -12.626 1.00 87.50 215 PRO A O 1
ATOM 1708 N N . GLN A 1 216 ? -2.496 5.203 -10.616 1.00 92.75 216 GLN A N 1
ATOM 1709 C CA . GLN A 1 216 ? -1.502 4.371 -9.937 1.00 92.75 216 GLN A CA 1
ATOM 1710 C C . GLN A 1 216 ? -1.908 2.895 -9.956 1.00 92.75 216 GLN A C 1
ATOM 1712 O O . GLN A 1 216 ? -1.102 2.043 -10.327 1.00 92.75 216 GLN A O 1
ATOM 1717 N N . ARG A 1 217 ? -3.175 2.592 -9.658 1.00 93.06 217 ARG A N 1
ATOM 1718 C CA . ARG A 1 217 ? -3.770 1.252 -9.749 1.00 93.06 217 ARG A CA 1
ATOM 1719 C C . ARG A 1 217 ? -3.624 0.661 -11.150 1.00 93.06 217 ARG A C 1
ATOM 1721 O O . ARG A 1 217 ? -3.288 -0.515 -11.292 1.00 93.06 217 ARG A O 1
ATOM 1728 N N . GLY A 1 218 ? -3.856 1.467 -12.190 1.00 92.69 218 GLY A N 1
ATOM 1729 C CA . GLY A 1 218 ? -3.690 1.052 -13.585 1.00 92.69 218 GLY A CA 1
ATOM 1730 C C . GLY A 1 218 ? -2.259 0.601 -13.890 1.00 92.69 218 GLY A C 1
ATOM 1731 O O . GLY A 1 218 ? -2.057 -0.482 -14.441 1.00 92.69 218 GLY A O 1
ATOM 1732 N N . TYR A 1 219 ? -1.263 1.379 -13.462 1.00 96.25 219 TYR A N 1
ATOM 1733 C CA . TYR A 1 219 ? 0.144 1.000 -13.607 1.00 96.25 219 TYR A CA 1
ATOM 1734 C C . TYR A 1 219 ? 0.530 -0.202 -12.739 1.00 96.25 219 TYR A C 1
ATOM 1736 O O . TYR A 1 219 ? 1.268 -1.059 -13.212 1.00 96.25 219 TYR A O 1
ATOM 1744 N N . CYS A 1 220 ? 0.002 -0.325 -11.519 1.00 96.12 220 CYS A N 1
ATOM 1745 C CA . CYS A 1 220 ? 0.237 -1.492 -10.663 1.00 96.12 220 CYS A CA 1
ATOM 1746 C C . CYS A 1 220 ? -0.298 -2.784 -11.297 1.00 96.12 220 CYS A C 1
ATOM 1748 O O . CYS A 1 220 ? 0.407 -3.789 -11.341 1.00 96.12 220 CYS A O 1
ATOM 1750 N N . SER A 1 221 ? -1.502 -2.733 -11.873 1.00 94.75 221 SER A N 1
ATOM 1751 C CA . SER A 1 221 ? -2.102 -3.870 -12.590 1.00 94.75 221 SER A CA 1
ATOM 1752 C C . SER A 1 221 ? -1.273 -4.258 -13.816 1.00 94.75 221 SER A C 1
ATOM 1754 O O . SER A 1 221 ? -1.069 -5.434 -14.109 1.00 94.75 221 SER A O 1
ATOM 1756 N N . ARG A 1 222 ? -0.754 -3.260 -14.538 1.00 95.50 222 ARG A N 1
ATOM 1757 C CA . ARG A 1 222 ? 0.117 -3.485 -15.692 1.00 95.50 222 ARG A CA 1
ATOM 1758 C C . ARG A 1 222 ? 1.476 -4.050 -15.268 1.00 95.50 222 ARG A C 1
ATOM 1760 O O . ARG A 1 222 ? 2.008 -4.907 -15.962 1.00 95.50 222 ARG A O 1
ATOM 1767 N N . LEU A 1 223 ? 2.005 -3.615 -14.122 1.00 96.38 223 LEU A N 1
ATOM 1768 C CA . LEU A 1 223 ? 3.254 -4.116 -13.554 1.00 96.38 223 LEU A CA 1
ATOM 1769 C C . LEU A 1 223 ? 3.096 -5.593 -13.178 1.00 96.38 223 LEU A C 1
ATOM 1771 O O . LEU A 1 223 ? 3.949 -6.400 -13.527 1.00 96.38 223 LEU A O 1
ATOM 1775 N N . GLU A 1 224 ? 1.972 -5.968 -12.566 1.00 95.75 224 GLU A N 1
ATOM 1776 C CA . GLU A 1 224 ? 1.661 -7.367 -12.258 1.00 95.75 224 GLU A CA 1
ATOM 1777 C C . GLU A 1 224 ? 1.644 -8.257 -13.504 1.00 95.75 224 GLU A C 1
ATOM 1779 O O . GLU A 1 224 ? 2.216 -9.342 -13.492 1.00 95.75 224 GLU A O 1
ATOM 1784 N N . GLY A 1 225 ? 1.028 -7.786 -14.593 1.00 94.88 225 GLY A N 1
ATOM 1785 C CA . GLY A 1 225 ? 0.953 -8.542 -15.846 1.00 94.88 225 GLY A CA 1
ATOM 1786 C C . GLY A 1 225 ? 2.301 -8.733 -16.553 1.00 94.88 225 GLY A C 1
ATOM 1787 O O . GLY A 1 225 ? 2.418 -9.608 -17.411 1.00 94.88 225 GLY A O 1
ATOM 1788 N N . ILE A 1 226 ? 3.306 -7.923 -16.213 1.00 95.94 226 ILE A N 1
ATOM 1789 C CA . ILE A 1 226 ? 4.656 -7.978 -16.789 1.00 95.94 226 ILE A CA 1
ATOM 1790 C C . ILE A 1 226 ? 5.589 -8.834 -15.925 1.00 95.94 226 ILE A C 1
ATOM 1792 O O . ILE A 1 226 ? 6.386 -9.614 -16.451 1.00 95.94 226 ILE A O 1
ATOM 1796 N N . LEU A 1 227 ? 5.518 -8.672 -14.603 1.00 93.38 227 LEU A N 1
ATOM 1797 C CA . LEU A 1 227 ? 6.406 -9.344 -13.661 1.00 93.38 227 LEU A CA 1
ATOM 1798 C C . LEU A 1 227 ? 6.142 -10.853 -13.571 1.00 93.38 227 LEU A C 1
ATOM 1800 O O . LEU A 1 227 ? 5.143 -11.388 -14.053 1.00 93.38 227 LEU A O 1
ATOM 1804 N N . ASP A 1 228 ? 7.067 -11.569 -12.930 1.00 86.62 228 ASP A N 1
ATOM 1805 C CA . ASP A 1 228 ? 6.812 -12.963 -12.574 1.00 86.62 228 ASP A CA 1
ATOM 1806 C C . ASP A 1 228 ? 5.656 -13.057 -11.558 1.00 86.62 228 ASP A C 1
ATOM 1808 O O . ASP A 1 228 ? 5.585 -12.224 -10.644 1.00 86.62 228 ASP A O 1
ATOM 1812 N N . PRO A 1 229 ? 4.778 -14.075 -11.667 1.00 87.75 229 PRO A N 1
ATOM 1813 C CA . PRO A 1 229 ? 3.663 -14.250 -10.740 1.00 87.75 229 PRO A CA 1
ATOM 1814 C C . PRO A 1 229 ? 4.117 -14.255 -9.276 1.00 87.75 229 PRO A C 1
ATOM 1816 O O . PRO A 1 229 ? 5.122 -14.883 -8.936 1.00 87.75 229 PRO A O 1
ATOM 1819 N N . GLY A 1 230 ? 3.376 -13.567 -8.406 1.00 90.94 230 GLY A N 1
ATOM 1820 C CA . GLY A 1 230 ? 3.668 -13.493 -6.973 1.00 90.94 230 GLY A CA 1
ATOM 1821 C C . GLY A 1 230 ? 4.705 -12.436 -6.577 1.00 90.94 230 GLY A C 1
ATOM 1822 O O . GLY A 1 230 ? 4.920 -12.227 -5.386 1.00 90.94 230 GLY A O 1
ATOM 1823 N N . LYS A 1 231 ? 5.377 -11.758 -7.524 1.00 94.38 231 LYS A N 1
ATOM 1824 C CA . LYS A 1 231 ? 6.446 -10.795 -7.189 1.00 94.38 231 LYS A CA 1
ATOM 1825 C C . LYS A 1 231 ? 5.953 -9.547 -6.471 1.00 94.38 231 LYS A C 1
ATOM 1827 O O . LYS A 1 231 ? 6.677 -9.011 -5.630 1.00 94.38 231 LYS A O 1
ATOM 1832 N N . LEU A 1 232 ? 4.755 -9.074 -6.800 1.00 96.75 232 LEU A N 1
ATOM 1833 C CA . LEU A 1 232 ? 4.180 -7.915 -6.125 1.00 96.75 232 LEU A CA 1
ATOM 1834 C C . LEU A 1 232 ? 3.698 -8.286 -4.727 1.00 96.75 232 LEU A C 1
ATOM 1836 O O . LEU A 1 232 ? 3.950 -7.538 -3.789 1.00 96.75 232 LEU A O 1
ATOM 1840 N N . GLU A 1 233 ? 3.082 -9.451 -4.562 1.00 97.31 233 GLU A N 1
ATOM 1841 C CA . GLU A 1 233 ? 2.660 -9.988 -3.271 1.00 97.31 233 GLU A CA 1
ATOM 1842 C C . GLU A 1 233 ? 3.867 -10.274 -2.370 1.00 97.31 233 GLU A C 1
ATOM 1844 O O . GLU A 1 233 ? 3.848 -9.963 -1.179 1.00 97.31 233 GLU A O 1
ATOM 1849 N N . ASP A 1 234 ? 4.951 -10.802 -2.944 1.00 97.38 234 ASP A N 1
ATOM 1850 C CA . ASP A 1 234 ? 6.219 -11.029 -2.256 1.00 97.38 234 ASP A CA 1
ATOM 1851 C C . ASP A 1 234 ? 6.781 -9.743 -1.641 1.00 97.38 234 ASP A C 1
ATOM 1853 O O . ASP A 1 234 ? 7.260 -9.746 -0.503 1.00 97.38 234 ASP A O 1
ATOM 1857 N N . ALA A 1 235 ? 6.730 -8.643 -2.392 1.00 97.69 235 ALA A N 1
ATOM 1858 C CA . ALA A 1 235 ? 7.177 -7.341 -1.921 1.00 97.69 235 ALA A CA 1
ATOM 1859 C C . ALA A 1 235 ? 6.183 -6.727 -0.924 1.00 97.69 235 ALA A C 1
ATOM 1861 O O . ALA A 1 235 ? 6.588 -6.297 0.152 1.00 97.69 235 ALA A O 1
ATOM 1862 N N . TYR A 1 236 ? 4.890 -6.726 -1.255 1.00 98.31 236 TYR A N 1
ATOM 1863 C CA . TYR A 1 236 ? 3.847 -6.039 -0.494 1.00 98.31 236 TYR A CA 1
ATOM 1864 C C . TYR A 1 236 ? 3.509 -6.728 0.832 1.00 98.31 236 TYR A C 1
ATOM 1866 O O . TYR A 1 236 ? 3.494 -6.089 1.882 1.00 98.31 236 TYR A O 1
ATOM 1874 N N . TYR A 1 237 ? 3.278 -8.039 0.827 1.00 98.00 237 TYR A N 1
ATOM 1875 C CA . TYR A 1 237 ? 2.972 -8.785 2.052 1.00 98.00 237 TYR A CA 1
ATOM 1876 C C . TYR A 1 237 ? 4.227 -9.306 2.747 1.00 98.00 237 TYR A C 1
ATOM 1878 O O . TYR A 1 237 ? 4.240 -9.441 3.971 1.00 98.00 237 TYR A O 1
ATOM 1886 N N . GLY A 1 238 ? 5.275 -9.594 1.974 1.00 96.75 238 GLY A N 1
ATOM 1887 C CA . GLY A 1 238 ? 6.474 -10.272 2.454 1.00 96.75 238 GLY A CA 1
ATOM 1888 C C . GLY A 1 238 ? 7.710 -9.405 2.668 1.00 96.75 238 GLY A C 1
ATOM 1889 O O . GLY A 1 238 ? 8.733 -9.943 3.090 1.00 96.75 238 GLY A O 1
ATOM 1890 N N . GLY A 1 239 ? 7.658 -8.109 2.350 1.00 95.88 239 GLY A N 1
ATOM 1891 C CA . GLY A 1 239 ? 8.783 -7.185 2.530 1.00 95.88 239 GLY A CA 1
ATOM 1892 C C . GLY A 1 239 ? 9.963 -7.428 1.584 1.00 95.88 239 GLY A C 1
ATOM 1893 O O . GLY A 1 239 ? 11.031 -6.849 1.766 1.00 95.88 239 GLY A O 1
ATOM 1894 N N . ARG A 1 240 ? 9.810 -8.271 0.551 1.00 96.19 240 ARG A N 1
ATOM 1895 C CA . ARG A 1 240 ? 10.884 -8.624 -0.401 1.00 96.19 240 ARG A CA 1
ATOM 1896 C C . ARG A 1 240 ? 11.065 -7.569 -1.499 1.00 96.19 240 ARG A C 1
ATOM 1898 O O . ARG A 1 240 ? 11.099 -7.898 -2.686 1.00 96.19 240 ARG A O 1
ATOM 1905 N N . LEU A 1 241 ? 11.189 -6.301 -1.104 1.00 95.50 241 LEU A N 1
ATOM 1906 C CA . LEU A 1 241 ? 11.282 -5.157 -2.017 1.00 95.50 241 LEU A CA 1
ATOM 1907 C C . LEU A 1 241 ? 12.478 -5.258 -2.974 1.00 95.50 241 LEU A C 1
ATOM 1909 O O . LEU A 1 241 ? 12.321 -5.004 -4.166 1.00 95.50 241 LEU A O 1
ATOM 1913 N N . ASP A 1 242 ? 13.638 -5.705 -2.492 1.00 95.12 242 ASP A N 1
ATOM 1914 C CA . ASP A 1 242 ? 14.837 -5.874 -3.326 1.00 95.12 242 ASP A CA 1
ATOM 1915 C C . ASP A 1 242 ? 14.604 -6.853 -4.485 1.00 95.12 242 ASP A C 1
ATOM 1917 O O . ASP A 1 242 ? 15.113 -6.663 -5.589 1.00 95.12 242 ASP A O 1
ATOM 1921 N N . GLY A 1 243 ? 13.787 -7.888 -4.260 1.00 94.69 243 GLY A N 1
ATOM 1922 C CA . GLY A 1 243 ? 13.417 -8.850 -5.295 1.00 94.69 243 GLY A CA 1
ATOM 1923 C C . GLY A 1 243 ? 12.533 -8.239 -6.383 1.00 94.69 243 GLY A C 1
ATOM 1924 O O . GLY A 1 243 ? 12.679 -8.591 -7.554 1.00 94.69 243 GLY A O 1
ATOM 1925 N N . LEU A 1 244 ? 11.641 -7.316 -6.013 1.00 97.00 244 LEU A N 1
ATOM 1926 C CA . LEU A 1 244 ? 10.832 -6.547 -6.958 1.00 97.00 244 LEU A CA 1
ATOM 1927 C C . LEU A 1 244 ? 11.697 -5.547 -7.735 1.00 97.00 244 LEU A C 1
ATOM 1929 O O . LEU A 1 244 ? 11.656 -5.538 -8.965 1.00 97.00 244 LEU A O 1
ATOM 1933 N N . LYS A 1 245 ? 12.520 -4.765 -7.024 1.00 96.38 245 LYS A N 1
ATOM 1934 C CA . LYS A 1 245 ? 13.456 -3.794 -7.605 1.00 96.38 245 LYS A CA 1
ATOM 1935 C C . LYS A 1 245 ? 14.371 -4.454 -8.634 1.00 96.38 245 LYS A C 1
ATOM 1937 O O . LYS A 1 245 ? 14.389 -4.040 -9.790 1.00 96.38 245 LYS A O 1
ATOM 1942 N N . GLY A 1 246 ? 15.023 -5.554 -8.258 1.00 95.25 246 GLY A N 1
ATOM 1943 C CA . GLY A 1 246 ? 15.899 -6.297 -9.159 1.00 95.25 246 GLY A CA 1
ATOM 1944 C C . GLY A 1 246 ? 15.183 -6.869 -10.387 1.00 95.25 246 GLY A C 1
ATOM 1945 O O . GLY A 1 246 ? 15.790 -6.949 -11.450 1.00 95.25 246 GLY A O 1
ATOM 1946 N N . ASN A 1 247 ? 13.900 -7.243 -10.289 1.00 94.75 247 ASN A N 1
ATOM 1947 C CA . ASN A 1 247 ? 13.145 -7.733 -11.450 1.00 94.75 247 ASN A CA 1
ATOM 1948 C C . ASN A 1 247 ? 12.810 -6.594 -12.425 1.00 94.75 247 ASN A C 1
ATOM 1950 O O . ASN A 1 247 ? 13.019 -6.739 -13.626 1.00 94.75 247 ASN A O 1
ATOM 1954 N N . VAL A 1 248 ? 12.375 -5.444 -11.899 1.00 97.00 248 VAL A N 1
ATOM 1955 C CA . VAL A 1 248 ? 12.121 -4.236 -12.699 1.00 97.00 248 VAL A CA 1
ATOM 1956 C C . VAL A 1 248 ? 13.389 -3.783 -13.418 1.00 97.00 248 VAL A C 1
ATOM 1958 O O . VAL A 1 248 ? 13.378 -3.646 -14.635 1.00 97.00 248 VAL A O 1
ATOM 1961 N N . GLU A 1 249 ? 14.497 -3.615 -12.696 1.00 96.75 249 GLU A N 1
ATOM 1962 C CA . GLU A 1 249 ? 15.770 -3.150 -13.269 1.00 96.75 249 GLU A CA 1
ATOM 1963 C C . GLU A 1 249 ? 16.342 -4.120 -14.305 1.00 96.75 249 GLU A C 1
ATOM 1965 O O . GLU A 1 249 ? 16.952 -3.712 -15.291 1.00 96.75 249 GLU A O 1
ATOM 1970 N N . ARG A 1 250 ? 16.124 -5.421 -14.110 1.00 95.25 250 ARG A N 1
ATOM 1971 C CA . ARG A 1 250 ? 16.515 -6.455 -15.068 1.00 95.25 250 ARG A CA 1
ATOM 1972 C C . ARG A 1 250 ? 15.686 -6.386 -16.352 1.00 95.25 250 ARG A C 1
ATOM 1974 O O . ARG A 1 250 ? 16.255 -6.551 -17.426 1.00 95.25 250 ARG A O 1
ATOM 1981 N N . LEU A 1 251 ? 14.375 -6.160 -16.245 1.00 95.44 251 LEU A N 1
ATOM 1982 C CA . LEU A 1 251 ? 13.473 -6.054 -17.397 1.00 95.44 251 LEU A CA 1
ATOM 1983 C C . LEU A 1 251 ? 13.655 -4.743 -18.168 1.00 95.44 251 LEU A C 1
ATOM 1985 O O . LEU A 1 251 ? 13.511 -4.733 -19.384 1.00 95.44 251 LEU A O 1
ATOM 1989 N N . THR A 1 252 ? 13.990 -3.644 -17.492 1.00 95.38 252 THR A N 1
ATOM 1990 C CA . THR A 1 252 ? 14.307 -2.373 -18.162 1.00 95.38 252 THR A CA 1
ATOM 1991 C C . THR A 1 252 ? 15.750 -2.298 -18.656 1.00 95.38 252 THR A C 1
ATOM 1993 O O . THR A 1 252 ? 16.051 -1.501 -19.543 1.00 95.38 252 THR A O 1
ATOM 1996 N N . GLY A 1 253 ? 16.659 -3.087 -18.075 1.00 94.75 253 GLY A N 1
ATOM 1997 C CA . GLY A 1 253 ? 18.100 -2.963 -18.297 1.00 94.75 253 GLY A CA 1
ATOM 1998 C C . GLY A 1 253 ? 18.724 -1.729 -17.630 1.00 94.75 253 GLY A C 1
ATOM 1999 O O . GLY A 1 253 ? 19.827 -1.333 -18.009 1.00 94.75 253 GLY A O 1
ATOM 2000 N N . ASP A 1 254 ? 18.042 -1.116 -16.656 1.00 96.00 254 ASP A N 1
ATOM 2001 C CA . ASP A 1 254 ? 18.450 0.133 -16.005 1.00 96.00 254 ASP A CA 1
ATOM 2002 C C . ASP A 1 254 ? 18.373 0.033 -14.462 1.00 96.00 254 ASP A C 1
ATOM 2004 O O . ASP A 1 254 ? 17.265 -0.027 -13.920 1.00 96.00 254 ASP A O 1
ATOM 2008 N N . PRO A 1 255 ? 19.518 0.099 -13.743 1.00 93.94 255 PRO A N 1
ATOM 2009 C CA . PRO A 1 255 ? 19.599 0.057 -12.274 1.00 93.94 255 PRO A CA 1
ATOM 2010 C C . PRO A 1 255 ? 18.894 1.195 -11.514 1.00 93.94 255 PRO A C 1
ATOM 2012 O O . PRO A 1 255 ? 18.906 1.202 -10.289 1.00 93.94 255 PRO A O 1
ATOM 2015 N N . GLY A 1 256 ? 18.358 2.208 -12.198 1.00 95.12 256 GLY A N 1
ATOM 2016 C CA . GLY A 1 256 ? 17.569 3.282 -11.581 1.00 95.12 256 GLY A CA 1
ATOM 2017 C C . GLY A 1 256 ? 16.069 3.198 -11.871 1.00 95.12 256 GLY A C 1
ATOM 2018 O O . GLY A 1 256 ? 15.316 4.079 -11.451 1.00 95.12 256 GLY A O 1
ATOM 2019 N N . ALA A 1 257 ? 15.623 2.187 -12.622 1.00 96.94 257 ALA A N 1
ATOM 2020 C CA . ALA A 1 257 ? 14.270 2.158 -13.166 1.00 96.94 257 ALA A CA 1
ATOM 2021 C C . ALA A 1 257 ? 13.185 2.049 -12.094 1.00 96.94 257 ALA A C 1
ATOM 2023 O O . ALA A 1 257 ? 12.185 2.755 -12.179 1.00 96.94 257 ALA A O 1
ATOM 2024 N N . PHE A 1 258 ? 13.376 1.215 -11.068 1.00 97.31 258 PHE A N 1
ATOM 2025 C CA . PHE A 1 258 ? 12.376 1.063 -10.008 1.00 97.31 258 PHE A CA 1
ATOM 2026 C C . PHE A 1 258 ? 12.117 2.388 -9.277 1.00 97.31 258 PHE A C 1
ATOM 2028 O O . PHE A 1 258 ? 10.969 2.820 -9.149 1.00 97.31 258 PHE A O 1
ATOM 2035 N N . ASP A 1 259 ? 13.188 3.067 -8.860 1.00 96.12 259 ASP A N 1
ATOM 2036 C CA . ASP A 1 259 ? 13.097 4.335 -8.134 1.00 96.12 259 ASP A CA 1
ATOM 2037 C C . ASP A 1 259 ? 12.489 5.431 -9.031 1.00 96.12 259 ASP A C 1
ATOM 2039 O O . ASP A 1 259 ? 11.644 6.210 -8.583 1.00 96.12 259 ASP A O 1
ATOM 2043 N N . ARG A 1 260 ? 12.844 5.453 -10.326 1.00 96.25 260 ARG A N 1
ATOM 2044 C CA . ARG A 1 260 ? 12.246 6.362 -11.316 1.00 96.25 260 ARG A CA 1
ATOM 2045 C C . ARG A 1 260 ? 10.751 6.101 -11.520 1.00 96.25 260 ARG A C 1
ATOM 2047 O O . ARG A 1 260 ? 9.981 7.058 -11.531 1.00 96.25 260 ARG A O 1
ATOM 2054 N N . ILE A 1 261 ? 10.328 4.845 -11.663 1.00 97.06 261 ILE A N 1
ATOM 2055 C CA . ILE A 1 261 ? 8.909 4.473 -11.797 1.00 97.06 261 ILE A CA 1
ATOM 2056 C C . ILE A 1 261 ? 8.137 4.914 -10.550 1.00 97.06 261 ILE A C 1
ATOM 2058 O O . ILE A 1 261 ? 7.104 5.570 -10.667 1.00 97.06 261 ILE A O 1
ATOM 2062 N N . SER A 1 262 ? 8.660 4.616 -9.360 1.00 95.75 262 SER A N 1
ATOM 2063 C CA . SER A 1 262 ? 8.076 5.017 -8.074 1.00 95.75 262 SER A CA 1
ATOM 2064 C C . SER A 1 262 ? 7.896 6.540 -7.962 1.00 95.75 262 SER A C 1
ATOM 2066 O O . SER A 1 262 ? 6.824 7.035 -7.584 1.00 95.75 262 SER A O 1
ATOM 2068 N N . LEU A 1 263 ? 8.914 7.301 -8.376 1.00 95.44 263 LEU A N 1
ATOM 2069 C CA . LEU A 1 263 ? 8.870 8.761 -8.423 1.00 95.44 263 LEU A CA 1
ATOM 2070 C C . LEU A 1 263 ? 7.829 9.272 -9.429 1.00 95.44 263 LEU A C 1
ATOM 2072 O O . LEU A 1 263 ? 7.012 10.127 -9.088 1.00 95.44 263 LEU A O 1
ATOM 2076 N N . ASN A 1 264 ? 7.821 8.736 -10.651 1.00 96.62 264 ASN A N 1
ATOM 2077 C CA . ASN A 1 264 ? 6.891 9.165 -11.692 1.00 96.62 264 ASN A CA 1
ATOM 2078 C C . ASN A 1 264 ? 5.435 8.830 -11.343 1.00 96.62 264 ASN A C 1
ATOM 2080 O O . ASN A 1 264 ? 4.553 9.632 -11.633 1.00 96.62 264 ASN A O 1
ATOM 2084 N N . LEU A 1 265 ? 5.169 7.707 -10.665 1.00 95.00 265 LEU A N 1
ATOM 2085 C CA . LEU A 1 265 ? 3.832 7.397 -10.143 1.00 95.00 265 LEU A CA 1
ATOM 2086 C C . LEU A 1 265 ? 3.349 8.447 -9.140 1.00 95.00 265 LEU A C 1
ATOM 2088 O O . LEU A 1 265 ? 2.177 8.814 -9.158 1.00 95.00 265 LEU A O 1
ATOM 2092 N N . SER A 1 266 ? 4.251 8.959 -8.302 1.00 91.88 266 SER A N 1
ATOM 2093 C CA . SER A 1 266 ? 3.938 10.037 -7.356 1.00 91.88 266 SER A CA 1
ATOM 2094 C C . SER A 1 266 ? 3.700 11.372 -8.071 1.00 91.88 266 SER A C 1
ATOM 2096 O O . SER A 1 266 ? 2.853 12.162 -7.666 1.00 91.88 266 SER A O 1
ATOM 2098 N N . ALA A 1 267 ? 4.402 11.618 -9.178 1.00 93.25 267 ALA A N 1
ATOM 2099 C CA . ALA A 1 267 ? 4.232 12.820 -9.990 1.00 93.25 267 ALA A CA 1
ATOM 2100 C C . ALA A 1 267 ? 2.902 12.861 -10.774 1.00 93.25 267 ALA A C 1
ATOM 2102 O O . ALA A 1 267 ? 2.527 13.926 -11.268 1.00 93.25 267 ALA A O 1
ATOM 2103 N N . LEU A 1 268 ? 2.164 11.745 -10.876 1.00 90.69 268 LEU A N 1
ATOM 2104 C CA . LEU A 1 268 ? 0.840 11.710 -11.517 1.00 90.69 268 LEU A CA 1
ATOM 2105 C C . LEU A 1 268 ? -0.211 12.536 -10.768 1.00 90.69 268 LEU A C 1
ATOM 2107 O O . LEU A 1 268 ? -1.132 13.046 -11.409 1.00 90.69 268 LEU A O 1
ATOM 2111 N N . ASP A 1 269 ? -0.045 12.707 -9.455 1.00 84.12 269 ASP A N 1
ATOM 2112 C CA . ASP A 1 269 ? -0.946 13.505 -8.615 1.00 84.12 269 ASP A CA 1
ATOM 2113 C C . ASP A 1 269 ? -0.700 15.016 -8.768 1.00 84.12 269 ASP A C 1
ATOM 2115 O O . ASP A 1 269 ? -1.494 15.835 -8.310 1.00 84.12 269 ASP A O 1
ATOM 2119 N N . ASN A 1 270 ? 0.388 15.407 -9.444 1.00 87.25 270 ASN A N 1
ATOM 2120 C CA . ASN A 1 270 ? 0.694 16.795 -9.758 1.00 87.25 270 ASN A CA 1
ATOM 2121 C C . ASN A 1 270 ? 0.352 17.099 -11.230 1.00 87.25 270 ASN A C 1
ATOM 2123 O O . ASN A 1 270 ? 1.086 16.663 -12.123 1.00 87.25 270 ASN A O 1
ATOM 2127 N N . PRO A 1 271 ? -0.688 17.907 -11.521 1.00 87.25 271 PRO A N 1
ATOM 2128 C CA . PRO A 1 271 ? -1.091 18.230 -12.891 1.00 87.25 271 PRO A CA 1
ATOM 2129 C C . PRO A 1 271 ? 0.026 18.813 -13.768 1.00 87.25 271 PRO A C 1
ATOM 2131 O O . PRO A 1 271 ? 0.028 18.585 -14.977 1.00 87.25 271 PRO A O 1
ATOM 2134 N N . GLU A 1 272 ? 0.984 19.535 -13.178 1.00 92.12 272 GLU A N 1
ATOM 2135 C CA . GLU A 1 272 ? 2.106 20.143 -13.903 1.00 92.12 272 GLU A CA 1
ATOM 2136 C C . GLU A 1 272 ? 3.158 19.111 -14.334 1.00 92.12 272 GLU A C 1
ATOM 2138 O O . GLU A 1 272 ? 3.837 19.302 -15.341 1.00 92.12 272 GLU A O 1
ATOM 2143 N N . GLN A 1 273 ? 3.285 18.004 -13.594 1.00 92.25 273 GLN A N 1
ATOM 2144 C CA . GLN A 1 273 ? 4.281 16.955 -13.843 1.00 92.25 273 GLN A CA 1
ATOM 2145 C C . GLN A 1 273 ? 3.675 15.715 -14.513 1.00 92.25 273 GLN A C 1
ATOM 2147 O O . GLN A 1 273 ? 4.388 14.963 -15.180 1.00 92.25 273 GLN A O 1
ATOM 2152 N N . ALA A 1 274 ? 2.358 15.524 -14.402 1.00 91.88 274 ALA A N 1
ATOM 2153 C CA . ALA A 1 274 ? 1.667 14.303 -14.799 1.00 91.88 274 ALA A CA 1
ATOM 2154 C C . ALA A 1 274 ? 1.854 13.927 -16.278 1.00 91.88 274 ALA A C 1
ATOM 2156 O O . ALA A 1 274 ? 1.867 12.746 -16.607 1.00 91.88 274 ALA A O 1
ATOM 2157 N N . ALA A 1 275 ? 1.986 14.894 -17.192 1.00 94.69 275 ALA A N 1
ATOM 2158 C CA . ALA A 1 275 ? 2.210 14.595 -18.610 1.00 94.69 275 ALA A CA 1
ATOM 2159 C C . ALA A 1 275 ? 3.590 13.957 -18.853 1.00 94.69 275 ALA A C 1
ATOM 2161 O O . ALA A 1 275 ? 3.667 12.880 -19.440 1.00 94.69 275 ALA A O 1
ATOM 2162 N N . ALA A 1 276 ? 4.654 14.582 -18.340 1.00 95.94 276 ALA A N 1
ATOM 2163 C CA . ALA A 1 276 ? 6.018 14.065 -18.453 1.00 95.94 276 ALA A CA 1
ATOM 2164 C C . ALA A 1 276 ? 6.191 12.747 -17.681 1.00 95.94 276 ALA A C 1
ATOM 2166 O O . ALA A 1 276 ? 6.838 11.821 -18.162 1.00 95.94 276 ALA A O 1
ATOM 2167 N N . ALA A 1 277 ? 5.555 12.637 -16.511 1.00 96.44 277 ALA A N 1
ATOM 2168 C CA . ALA A 1 277 ? 5.549 11.413 -15.721 1.00 96.44 277 ALA A CA 1
ATOM 2169 C C . ALA A 1 277 ? 4.882 10.247 -16.467 1.00 96.44 277 ALA A C 1
ATOM 2171 O O . ALA A 1 277 ? 5.433 9.150 -16.483 1.00 96.44 277 ALA A O 1
ATOM 2172 N N . ARG A 1 278 ? 3.736 10.477 -17.132 1.00 96.38 278 ARG A N 1
ATOM 2173 C CA . ARG A 1 278 ? 3.087 9.459 -17.979 1.00 96.38 278 ARG A CA 1
ATOM 2174 C C . ARG A 1 278 ? 3.991 9.020 -19.123 1.00 96.38 278 ARG A C 1
ATOM 2176 O O . ARG A 1 278 ? 4.131 7.828 -19.335 1.00 96.38 278 ARG A O 1
ATOM 2183 N N . GLU A 1 279 ? 4.615 9.956 -19.832 1.00 96.75 279 GLU A N 1
ATOM 2184 C CA . GLU A 1 279 ? 5.527 9.618 -20.931 1.00 96.75 279 GLU A CA 1
ATOM 2185 C C . GLU A 1 279 ? 6.708 8.761 -20.450 1.00 96.75 279 GLU A C 1
ATOM 2187 O O . GLU A 1 279 ? 7.018 7.733 -21.050 1.00 96.75 279 GLU A O 1
ATOM 2192 N N . ALA A 1 280 ? 7.331 9.135 -19.329 1.00 96.38 280 ALA A N 1
ATOM 2193 C CA . ALA A 1 280 ? 8.425 8.367 -18.747 1.00 96.38 280 ALA A CA 1
ATOM 2194 C C . ALA A 1 280 ? 7.979 6.966 -18.289 1.00 96.38 280 ALA A C 1
ATOM 2196 O O . ALA A 1 280 ? 8.671 5.989 -18.570 1.00 96.38 280 AL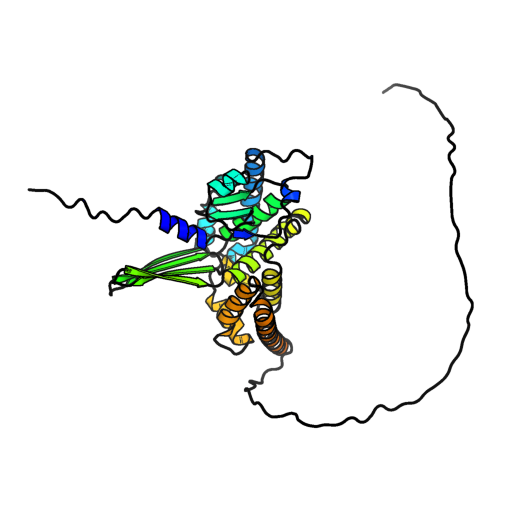A A O 1
ATOM 2197 N N . LEU A 1 281 ? 6.810 6.856 -17.645 1.00 97.25 281 LEU A N 1
ATOM 2198 C CA . LEU A 1 281 ? 6.229 5.567 -17.259 1.00 97.25 281 LEU A CA 1
ATOM 2199 C C . LEU A 1 281 ? 5.931 4.695 -18.479 1.00 97.25 281 LEU A C 1
ATOM 2201 O O . LEU A 1 281 ? 6.259 3.515 -18.466 1.00 97.25 281 LEU A O 1
ATOM 2205 N N . GLU A 1 282 ? 5.353 5.247 -19.545 1.00 96.88 282 GLU A N 1
ATOM 2206 C CA . GLU A 1 282 ? 5.083 4.474 -20.759 1.00 96.88 282 GLU A CA 1
ATOM 2207 C C . GLU A 1 282 ? 6.366 3.910 -21.374 1.00 96.88 282 GLU A C 1
ATOM 2209 O O . GLU A 1 282 ? 6.392 2.737 -21.737 1.00 96.88 282 GLU A O 1
ATOM 2214 N N . ASN A 1 283 ? 7.449 4.689 -21.414 1.00 95.88 283 ASN A N 1
ATOM 2215 C CA . ASN A 1 283 ? 8.741 4.207 -21.905 1.00 95.88 283 ASN A CA 1
ATOM 2216 C C . ASN A 1 283 ? 9.285 3.047 -21.054 1.00 95.88 283 ASN A C 1
ATOM 2218 O O . ASN A 1 283 ? 9.687 2.020 -21.604 1.00 95.88 283 ASN A O 1
ATOM 2222 N N . ASP A 1 284 ? 9.251 3.179 -19.725 1.00 96.81 284 ASP A N 1
ATOM 2223 C CA . ASP A 1 284 ? 9.714 2.130 -18.810 1.00 96.81 284 ASP A CA 1
ATOM 2224 C C . ASP A 1 284 ? 8.864 0.852 -18.936 1.00 96.81 284 ASP A C 1
ATOM 2226 O O . ASP A 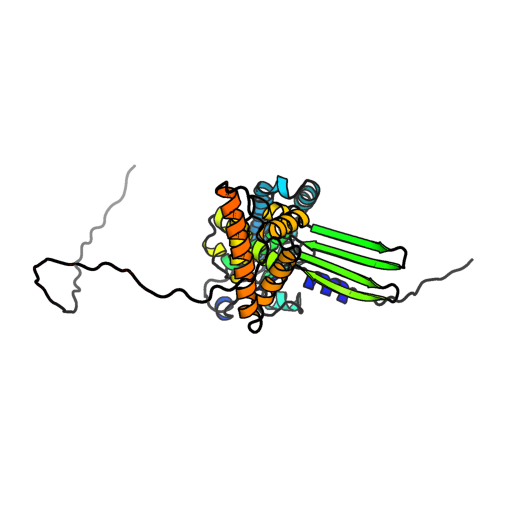1 284 ? 9.393 -0.257 -19.018 1.00 96.81 284 ASP A O 1
ATOM 2230 N N . PHE A 1 285 ? 7.537 0.987 -19.010 1.00 97.12 285 PHE A N 1
ATOM 2231 C CA . PHE A 1 285 ? 6.630 -0.154 -19.142 1.00 97.12 285 PHE A CA 1
ATOM 2232 C C . PHE A 1 285 ? 6.717 -0.827 -20.512 1.00 97.12 285 PHE A C 1
ATOM 2234 O O . PHE A 1 285 ? 6.595 -2.051 -20.586 1.00 97.12 285 PHE A O 1
ATOM 2241 N N . MET A 1 286 ? 6.936 -0.068 -21.588 1.00 96.44 286 MET A N 1
ATOM 2242 C CA . MET A 1 286 ? 7.184 -0.633 -22.915 1.00 96.44 286 MET A CA 1
ATOM 2243 C C . MET A 1 286 ? 8.479 -1.443 -22.930 1.00 96.44 286 MET A C 1
ATOM 2245 O O . MET A 1 286 ? 8.441 -2.598 -23.349 1.00 96.44 286 MET A O 1
ATOM 2249 N N . ALA A 1 287 ? 9.572 -0.908 -22.375 1.00 95.62 287 ALA A N 1
ATOM 2250 C CA . ALA A 1 287 ? 10.838 -1.635 -22.266 1.00 95.62 287 ALA A CA 1
ATOM 2251 C C . ALA A 1 287 ? 10.675 -2.960 -21.501 1.00 95.62 287 ALA A C 1
ATOM 2253 O O . ALA A 1 287 ? 11.082 -4.013 -21.992 1.00 95.62 287 ALA A O 1
ATOM 2254 N N . MET A 1 288 ? 9.998 -2.939 -20.344 1.00 97.00 288 MET A N 1
ATOM 2255 C CA . MET A 1 288 ? 9.749 -4.174 -19.592 1.00 97.00 288 MET A CA 1
ATOM 2256 C C . MET A 1 288 ? 8.841 -5.158 -20.345 1.00 97.00 288 MET A C 1
ATOM 2258 O O . MET A 1 288 ? 9.055 -6.366 -20.271 1.00 97.00 288 MET A O 1
ATOM 2262 N N . THR A 1 289 ? 7.831 -4.662 -21.067 1.00 96.44 289 THR A N 1
ATOM 2263 C CA . THR A 1 289 ? 6.910 -5.505 -21.850 1.00 96.44 289 THR A CA 1
ATOM 2264 C C . THR A 1 289 ? 7.643 -6.202 -22.995 1.00 96.44 289 THR A C 1
ATOM 2266 O O . THR A 1 289 ? 7.451 -7.399 -23.203 1.00 96.44 289 THR A O 1
ATOM 2269 N N . GLU A 1 290 ? 8.500 -5.480 -23.718 1.00 94.88 290 GLU A N 1
ATOM 2270 C CA . GLU A 1 290 ? 9.318 -6.028 -24.804 1.00 94.88 290 GLU A CA 1
ATOM 2271 C C . GLU A 1 290 ? 10.297 -7.085 -24.285 1.00 94.88 290 GLU A C 1
ATOM 2273 O O . GLU A 1 290 ? 10.350 -8.191 -24.828 1.00 94.88 290 GLU A O 1
ATOM 2278 N N . ALA A 1 291 ? 11.005 -6.790 -23.189 1.00 94.75 291 ALA A N 1
ATOM 2279 C CA . ALA A 1 291 ? 11.910 -7.742 -22.550 1.00 94.75 291 ALA A CA 1
ATOM 2280 C C . ALA A 1 291 ? 11.170 -9.011 -22.101 1.00 94.75 291 ALA A C 1
ATOM 2282 O O . ALA A 1 291 ? 11.609 -10.127 -22.385 1.00 94.75 291 ALA A O 1
ATOM 2283 N N . ARG A 1 292 ? 10.000 -8.857 -21.467 1.00 93.62 292 ARG A N 1
ATOM 2284 C CA . ARG A 1 292 ? 9.182 -9.993 -21.033 1.00 93.62 292 ARG A CA 1
ATOM 2285 C C . ARG A 1 292 ? 8.671 -10.822 -22.208 1.00 93.62 292 ARG A C 1
ATOM 2287 O O . ARG A 1 292 ? 8.636 -12.048 -22.130 1.00 93.62 292 ARG A O 1
ATOM 2294 N N . PHE A 1 293 ? 8.270 -10.176 -23.298 1.00 93.44 293 PHE A N 1
ATOM 2295 C CA . PHE A 1 293 ? 7.825 -10.877 -24.496 1.00 93.44 293 PHE A CA 1
ATOM 2296 C C . PHE A 1 293 ? 8.955 -11.707 -25.117 1.00 93.44 293 PHE A C 1
ATOM 2298 O O . PHE A 1 293 ? 8.725 -12.867 -25.452 1.00 93.44 293 PHE A O 1
ATOM 2305 N N . ALA A 1 294 ? 10.168 -11.153 -25.205 1.00 91.94 294 ALA A N 1
ATOM 2306 C CA . ALA A 1 294 ? 11.346 -11.865 -25.703 1.00 91.94 294 ALA A CA 1
ATOM 2307 C C . ALA A 1 294 ? 11.696 -13.101 -24.849 1.00 91.94 294 ALA A C 1
ATOM 2309 O O . ALA A 1 294 ? 12.032 -14.160 -25.380 1.00 91.94 294 ALA A O 1
ATOM 2310 N N . GLU A 1 295 ? 11.555 -13.005 -23.522 1.00 90.25 295 GLU A N 1
ATOM 2311 C CA . GLU A 1 295 ? 11.740 -14.151 -22.620 1.00 90.25 295 GLU A CA 1
ATOM 2312 C C . GLU A 1 295 ? 10.730 -15.266 -22.881 1.00 90.25 295 GLU A C 1
ATOM 2314 O O . GLU A 1 295 ? 11.089 -16.442 -22.951 1.00 90.25 295 GLU A O 1
ATOM 2319 N N . LEU A 1 296 ? 9.454 -14.901 -23.019 1.00 88.06 296 LEU A N 1
ATOM 2320 C CA . LEU A 1 296 ? 8.368 -15.861 -23.203 1.00 88.06 296 LEU A CA 1
ATOM 2321 C C . LEU A 1 296 ? 8.358 -16.473 -24.609 1.00 88.06 296 LEU A C 1
ATOM 2323 O O . LEU A 1 296 ? 7.898 -17.604 -24.773 1.00 88.06 296 LEU A O 1
ATOM 2327 N N . SER A 1 297 ? 8.860 -15.758 -25.619 1.00 88.06 297 SER A N 1
ATOM 2328 C CA . SER A 1 297 ? 8.977 -16.256 -26.993 1.00 88.06 297 SER A CA 1
ATOM 2329 C C . SER A 1 297 ? 10.157 -17.216 -27.191 1.00 88.06 297 SER A C 1
ATOM 2331 O O . SER A 1 297 ? 10.213 -17.903 -28.214 1.00 88.06 297 SER A O 1
ATOM 2333 N N . GLY A 1 298 ? 11.071 -17.316 -26.217 1.00 70.88 298 GLY A N 1
ATOM 2334 C CA . GLY A 1 298 ? 12.270 -18.150 -26.314 1.00 70.88 298 GLY A CA 1
ATOM 2335 C C . GLY A 1 298 ? 13.339 -17.577 -27.248 1.00 70.88 298 GLY A C 1
ATOM 2336 O O . GLY A 1 298 ? 14.226 -18.314 -27.682 1.00 70.88 298 GLY A O 1
ATOM 2337 N N . GLU A 1 299 ? 13.275 -16.282 -27.567 1.00 57.34 299 GLU A N 1
ATOM 2338 C CA . GLU A 1 299 ? 14.353 -15.580 -28.263 1.00 57.34 299 GLU A CA 1
ATOM 2339 C C . GLU A 1 299 ? 15.500 -15.304 -27.274 1.00 57.34 299 GLU A C 1
ATOM 2341 O O . GLU A 1 299 ? 15.648 -14.215 -26.723 1.00 57.34 299 GLU A O 1
ATOM 2346 N N . GLU A 1 300 ? 16.340 -16.313 -27.021 1.00 44.94 300 GLU A N 1
ATOM 2347 C CA . GLU A 1 300 ? 17.610 -16.105 -26.320 1.00 44.94 300 GLU A CA 1
ATOM 2348 C C . GLU A 1 300 ? 18.545 -15.218 -27.167 1.00 44.94 300 GLU A C 1
ATOM 2350 O O . GLU A 1 300 ? 19.236 -15.690 -28.071 1.00 44.94 300 GLU A O 1
ATOM 2355 N N . GLY A 1 301 ? 18.620 -13.931 -26.816 1.00 48.69 301 GLY A N 1
ATOM 2356 C CA . GLY A 1 301 ? 19.824 -13.118 -26.985 1.00 48.69 301 GLY A CA 1
ATOM 2357 C C . GLY A 1 301 ? 19.734 -11.921 -27.933 1.00 48.69 301 GLY A C 1
ATOM 2358 O O . GLY A 1 301 ? 20.003 -12.039 -29.124 1.00 48.69 301 GLY A O 1
ATOM 2359 N N . ALA A 1 302 ? 19.581 -10.728 -27.353 1.00 38.47 302 ALA A N 1
ATOM 2360 C CA . ALA A 1 302 ? 20.352 -9.550 -27.756 1.00 38.47 302 ALA A CA 1
ATOM 2361 C C . ALA A 1 302 ? 20.406 -8.524 -26.607 1.00 38.47 302 ALA A C 1
ATOM 2363 O O . ALA A 1 302 ? 19.375 -7.954 -26.259 1.00 38.47 302 ALA A O 1
ATOM 2364 N N . PRO A 1 303 ? 21.584 -8.210 -26.034 1.00 49.25 303 PRO A N 1
ATOM 2365 C CA . PRO A 1 303 ? 21.766 -6.925 -25.385 1.00 49.25 303 PRO A CA 1
ATOM 2366 C C . PRO A 1 303 ? 21.982 -5.887 -26.495 1.00 49.25 303 PRO A C 1
ATOM 2368 O O . PRO A 1 303 ? 23.050 -5.833 -27.104 1.00 49.25 303 PRO A O 1
ATOM 2371 N N . ALA A 1 304 ? 20.978 -5.064 -26.780 1.00 41.03 304 ALA A N 1
ATOM 2372 C CA . ALA A 1 304 ? 21.184 -3.795 -27.472 1.00 41.03 304 ALA A CA 1
ATOM 2373 C C . ALA A 1 304 ? 21.185 -2.722 -26.369 1.00 41.03 304 ALA A C 1
ATOM 2375 O O . ALA A 1 304 ? 20.154 -2.397 -25.808 1.00 41.03 304 ALA A O 1
ATOM 2376 N N . GLY A 1 305 ? 22.322 -2.222 -25.888 1.00 34.47 305 GLY A N 1
ATOM 2377 C CA . GLY A 1 305 ? 23.338 -1.619 -26.732 1.00 34.47 305 GLY A CA 1
ATOM 2378 C C . GLY A 1 305 ? 22.735 -0.374 -27.370 1.00 34.47 305 GLY A C 1
ATOM 2379 O O . GLY A 1 305 ? 22.383 -0.406 -28.544 1.00 34.47 305 GLY A O 1
ATOM 2380 N N . PHE A 1 306 ? 22.583 0.698 -26.586 1.00 38.62 306 PHE A N 1
ATOM 2381 C CA . PHE A 1 306 ? 22.268 2.033 -27.090 1.00 38.62 306 PHE A CA 1
ATOM 2382 C C . PHE A 1 306 ? 23.301 2.420 -28.158 1.00 38.62 306 PHE A C 1
ATOM 2384 O O . PHE A 1 306 ? 24.405 2.872 -27.859 1.00 38.62 306 PHE A O 1
ATOM 2391 N N . GLY A 1 307 ? 22.936 2.209 -29.416 1.00 29.31 307 GLY A N 1
ATOM 2392 C CA . GLY A 1 307 ? 23.618 2.715 -30.591 1.00 29.31 307 GLY A CA 1
ATOM 2393 C C . GLY A 1 307 ? 22.656 3.633 -31.319 1.00 29.31 307 GLY A C 1
ATOM 2394 O O . GLY A 1 307 ? 21.910 3.191 -32.185 1.00 29.31 307 GLY A O 1
ATOM 2395 N N . ALA A 1 308 ? 22.665 4.914 -30.957 1.00 41.75 308 ALA A N 1
ATOM 2396 C CA . ALA A 1 308 ? 22.086 5.948 -31.796 1.00 41.75 308 ALA A CA 1
ATOM 2397 C C . ALA A 1 308 ? 22.810 5.924 -33.152 1.00 41.75 308 ALA A C 1
ATOM 2399 O O . ALA A 1 308 ? 23.965 6.336 -33.255 1.00 41.75 308 ALA A O 1
ATOM 2400 N N . SER A 1 309 ? 22.147 5.422 -34.190 1.00 33.00 309 SER A N 1
ATOM 2401 C CA . SER A 1 309 ? 22.562 5.630 -35.573 1.00 33.00 309 SER A CA 1
ATOM 2402 C C . SER A 1 309 ? 21.322 5.798 -36.442 1.00 33.00 309 SER A C 1
ATOM 2404 O O . SER A 1 309 ? 20.563 4.867 -36.684 1.00 33.00 309 SER A O 1
ATOM 2406 N N . GLU A 1 310 ? 21.106 7.063 -36.792 1.00 37.38 310 GLU A N 1
ATOM 2407 C CA . GLU A 1 310 ? 20.429 7.592 -37.974 1.00 37.38 310 GLU A CA 1
ATOM 2408 C C . GLU A 1 310 ? 19.687 6.579 -38.866 1.00 37.38 310 GLU A C 1
ATOM 2410 O O . GLU A 1 310 ? 20.289 5.888 -39.684 1.00 37.38 310 GLU A O 1
ATOM 2415 N N . ILE A 1 311 ? 18.352 6.627 -38.841 1.00 33.53 311 ILE A N 1
ATOM 2416 C CA . ILE A 1 311 ? 17.552 6.304 -40.027 1.00 33.53 311 ILE A CA 1
ATOM 2417 C C . ILE A 1 311 ? 17.037 7.626 -40.584 1.00 33.53 311 ILE A C 1
ATOM 2419 O O . ILE A 1 311 ? 15.986 8.139 -40.206 1.00 33.53 311 ILE A O 1
ATOM 2423 N N . THR A 1 312 ? 17.825 8.193 -41.494 1.00 35.19 312 THR A N 1
ATOM 2424 C CA . THR A 1 312 ? 17.332 9.152 -42.478 1.00 35.19 312 THR A CA 1
ATOM 2425 C C . THR A 1 312 ? 17.213 8.440 -43.825 1.00 35.19 312 THR A C 1
ATOM 2427 O O . THR A 1 312 ? 18.158 7.817 -44.294 1.00 35.19 312 THR A O 1
ATOM 2430 N N . GLY A 1 313 ? 16.042 8.564 -44.457 1.00 32.56 313 GLY A N 1
ATOM 2431 C CA . GLY A 1 313 ? 15.880 8.459 -45.910 1.00 32.56 313 GLY A CA 1
ATOM 2432 C C . GLY A 1 313 ? 15.608 7.070 -46.497 1.00 32.56 313 GLY A C 1
ATOM 2433 O O . GLY A 1 313 ? 16.525 6.316 -46.795 1.00 32.56 313 GLY A O 1
ATOM 2434 N N . GLY A 1 314 ? 14.341 6.801 -46.822 1.00 27.34 314 GLY A N 1
ATOM 2435 C CA . GLY A 1 314 ? 13.947 5.703 -47.709 1.00 27.34 314 GLY A CA 1
ATOM 2436 C C . GLY A 1 314 ? 12.526 5.899 -48.227 1.00 27.34 314 GLY A C 1
ATOM 2437 O O . GLY A 1 314 ? 11.562 5.697 -47.503 1.00 27.34 314 GLY A O 1
ATOM 2438 N N . THR A 1 315 ? 12.412 6.381 -49.459 1.00 33.22 315 THR A N 1
ATOM 2439 C CA . THR A 1 315 ? 11.193 6.827 -50.143 1.00 33.22 315 THR A CA 1
ATOM 2440 C C . THR A 1 315 ? 10.231 5.708 -50.544 1.00 33.22 315 THR A C 1
ATOM 2442 O O . THR A 1 315 ? 10.638 4.581 -50.805 1.00 33.22 315 THR A O 1
ATOM 2445 N N . ALA A 1 316 ? 8.963 6.099 -50.686 1.00 37.44 316 ALA A N 1
ATOM 2446 C CA . ALA A 1 316 ? 7.849 5.354 -51.261 1.00 37.44 316 ALA A CA 1
ATOM 2447 C C . ALA A 1 316 ? 8.153 4.671 -52.607 1.00 37.44 316 ALA A C 1
ATOM 2449 O O . ALA A 1 316 ? 8.638 5.331 -53.523 1.00 37.44 316 ALA A O 1
ATOM 2450 N N . ALA A 1 317 ? 7.744 3.407 -52.744 1.00 33.19 317 ALA A N 1
ATOM 2451 C CA . ALA A 1 317 ? 7.112 2.840 -53.938 1.00 33.19 317 ALA A CA 1
ATOM 2452 C C . ALA A 1 317 ? 6.650 1.395 -53.662 1.00 33.19 317 ALA A C 1
ATOM 2454 O O . ALA A 1 317 ? 7.330 0.656 -52.959 1.00 33.19 317 ALA A O 1
ATOM 2455 N N . ASP A 1 318 ? 5.508 1.048 -54.263 1.00 30.20 318 ASP A N 1
ATOM 2456 C CA . ASP A 1 318 ? 4.995 -0.295 -54.591 1.00 30.20 318 ASP A CA 1
ATOM 2457 C C . ASP A 1 318 ? 3.723 -0.748 -53.856 1.00 30.20 318 ASP A C 1
ATOM 2459 O O . ASP A 1 318 ? 3.709 -1.637 -53.009 1.00 30.20 318 ASP A O 1
ATOM 2463 N N . ILE A 1 319 ? 2.602 -0.165 -54.300 1.00 36.03 319 ILE A N 1
ATOM 2464 C CA . ILE A 1 319 ? 1.271 -0.784 -54.265 1.00 36.03 319 ILE A CA 1
ATOM 2465 C C . ILE A 1 319 ? 0.936 -1.208 -55.706 1.00 36.03 319 ILE A C 1
ATOM 2467 O O . ILE A 1 319 ? 0.847 -0.329 -56.569 1.00 36.03 319 ILE A O 1
ATOM 2471 N N . PRO A 1 320 ? 0.694 -2.497 -56.006 1.00 32.28 320 PRO A N 1
ATOM 2472 C CA . PRO A 1 320 ? 0.064 -2.884 -57.256 1.00 32.28 320 PRO A CA 1
ATOM 2473 C C . PRO A 1 320 ? -1.462 -2.778 -57.148 1.00 32.28 320 PRO A C 1
ATOM 2475 O O . PRO A 1 320 ? -2.093 -3.280 -56.220 1.00 32.28 320 PRO A O 1
ATOM 2478 N N . SER A 1 321 ? -2.026 -2.100 -58.141 1.00 34.38 321 SER A N 1
ATOM 2479 C CA . SER A 1 321 ? -3.440 -1.833 -58.392 1.00 34.38 321 SER A CA 1
ATOM 2480 C C . SER A 1 321 ? -4.030 -2.811 -59.423 1.00 34.38 321 SER A C 1
ATOM 2482 O O . SER A 1 321 ? -3.300 -3.353 -60.253 1.00 34.38 321 SER A O 1
ATOM 2484 N N . GLY A 1 322 ? -5.360 -2.980 -59.386 1.00 27.81 322 GLY A N 1
ATOM 2485 C CA . GLY A 1 322 ? -6.204 -3.596 -60.430 1.00 27.81 322 GLY A CA 1
ATOM 2486 C C . GLY A 1 322 ? -7.299 -4.498 -59.828 1.00 27.81 322 GLY A C 1
ATOM 2487 O O . GLY A 1 322 ? -6.981 -5.592 -59.381 1.00 27.81 322 GLY A O 1
ATOM 2488 N N . GLU A 1 323 ? -8.530 -4.029 -59.553 1.00 33.59 323 GLU A N 1
ATOM 2489 C CA . GLU A 1 323 ? -9.690 -3.821 -60.469 1.00 33.59 323 GLU A CA 1
ATOM 2490 C C . GLU A 1 323 ? -10.215 -5.131 -61.113 1.00 33.59 323 GLU A C 1
ATOM 2492 O O . GLU A 1 323 ? -9.416 -5.917 -61.596 1.00 33.59 323 GLU A O 1
ATOM 2497 N N . THR A 1 324 ? -11.512 -5.470 -61.240 1.00 33.56 324 THR A N 1
ATOM 2498 C CA . THR A 1 324 ? -12.822 -4.791 -61.082 1.00 33.56 324 THR A CA 1
ATOM 2499 C C . THR A 1 324 ? -13.983 -5.816 -61.182 1.00 33.56 324 THR A C 1
ATOM 2501 O O . THR A 1 324 ? -13.835 -6.853 -61.824 1.00 33.56 324 THR A O 1
ATOM 2504 N N . GLY A 1 325 ? -15.170 -5.442 -60.664 1.00 26.53 325 GLY A N 1
ATOM 2505 C CA . GLY A 1 325 ? -16.505 -5.807 -61.199 1.00 26.53 325 GLY A CA 1
ATOM 2506 C C . GLY A 1 325 ? -17.298 -6.880 -60.425 1.00 26.53 325 GLY A C 1
ATOM 2507 O O . GLY A 1 325 ? -16.801 -7.974 -60.217 1.00 26.53 325 GLY A O 1
ATOM 2508 N N . GLY A 1 326 ? -18.553 -6.696 -59.997 1.00 27.14 326 GLY A N 1
ATOM 2509 C CA . GLY A 1 326 ? -19.498 -5.581 -60.083 1.00 27.14 326 GLY A CA 1
ATOM 2510 C C . GLY A 1 326 ? -20.910 -6.010 -59.612 1.00 27.14 326 GLY A C 1
ATOM 2511 O O . GLY A 1 326 ? -21.221 -7.192 -59.675 1.00 27.14 326 GLY A O 1
ATOM 2512 N N . ILE A 1 327 ? -21.720 -5.015 -59.192 1.00 31.02 327 ILE A N 1
ATOM 2513 C CA . ILE A 1 327 ? -23.189 -4.802 -59.381 1.00 31.02 327 ILE A CA 1
ATOM 2514 C C . ILE A 1 327 ? -24.179 -5.958 -59.061 1.00 31.02 327 ILE A C 1
ATOM 2516 O O . ILE A 1 327 ? -24.041 -7.049 -59.586 1.00 31.02 327 ILE A O 1
ATOM 2520 N N . GLY A 1 328 ? -25.287 -5.796 -58.320 1.00 26.55 328 GLY A N 1
ATOM 2521 C CA . GLY A 1 328 ? -25.994 -4.620 -57.795 1.00 26.55 328 GLY A CA 1
ATOM 2522 C C . GLY A 1 328 ? -27.366 -4.988 -57.173 1.00 26.55 328 GLY A C 1
ATOM 2523 O O . GLY A 1 328 ? -27.699 -6.168 -57.078 1.00 26.55 328 GLY A O 1
ATOM 2524 N N . GLY A 1 329 ? -28.148 -3.957 -56.805 1.00 27.36 329 GLY A N 1
ATOM 2525 C CA . GLY A 1 329 ? -29.553 -3.992 -56.334 1.00 27.36 329 GLY A CA 1
ATOM 2526 C C . GLY A 1 329 ? -29.667 -3.667 -54.836 1.00 27.36 329 GLY A C 1
ATOM 2527 O O . GLY A 1 329 ? -29.310 -4.507 -54.023 1.00 27.36 329 GLY A O 1
ATOM 2528 N N . ASP A 1 330 ? -29.940 -2.446 -54.363 1.00 30.41 330 ASP A N 1
ATOM 2529 C CA . ASP A 1 330 ? -30.996 -1.438 -54.622 1.00 30.41 330 ASP A CA 1
ATOM 2530 C C . ASP A 1 330 ? -32.398 -1.790 -54.077 1.00 30.41 330 ASP A C 1
ATOM 2532 O O . ASP A 1 330 ? -32.866 -2.918 -54.221 1.00 30.41 330 ASP A O 1
ATOM 2536 N N . LEU A 1 331 ? -33.047 -0.737 -53.548 1.00 34.94 331 LEU A N 1
ATOM 2537 C CA . LEU A 1 331 ? -34.389 -0.560 -52.964 1.00 34.94 331 LEU A CA 1
ATOM 2538 C C . LEU A 1 331 ? -34.458 -0.885 -51.452 1.00 34.94 331 LEU A C 1
ATOM 2540 O O . LEU A 1 331 ? -34.436 -2.044 -51.064 1.00 34.94 331 LEU A O 1
ATOM 2544 N N . GLY A 1 332 ? -34.465 0.071 -50.505 1.00 29.58 332 GLY A N 1
ATOM 2545 C CA . GLY A 1 332 ? -35.226 1.335 -50.426 1.00 29.58 332 GLY A CA 1
ATOM 2546 C C . GLY A 1 332 ? -36.585 1.064 -49.746 1.00 29.58 332 GLY A C 1
ATOM 2547 O O . GLY A 1 332 ? -37.163 0.014 -49.973 1.00 29.58 332 GLY A O 1
ATOM 2548 N N . ALA A 1 333 ? -37.220 1.900 -48.928 1.00 32.38 333 ALA A N 1
ATOM 2549 C CA . ALA A 1 333 ? -36.953 3.181 -48.286 1.00 32.38 333 ALA A CA 1
ATOM 2550 C C . ALA A 1 333 ? -38.162 3.454 -47.347 1.00 32.38 333 ALA A C 1
ATOM 2552 O O . ALA A 1 333 ? -39.262 3.000 -47.655 1.00 32.38 333 ALA A O 1
ATOM 2553 N N . GLY A 1 334 ? -37.979 4.270 -46.299 1.00 27.27 334 GLY A N 1
ATOM 2554 C CA . GLY A 1 334 ? -39.044 5.021 -45.595 1.00 27.27 334 GLY A CA 1
ATOM 2555 C C . GLY A 1 334 ? -39.891 4.227 -44.585 1.00 27.27 334 GLY A C 1
ATOM 2556 O O . GLY A 1 334 ? -40.158 3.054 -44.776 1.00 27.27 334 GLY A O 1
ATOM 2557 N N . GLY A 1 335 ? -40.372 4.779 -43.475 1.00 27.31 335 GLY A N 1
ATOM 2558 C CA . GLY A 1 335 ? -40.390 6.148 -42.971 1.00 27.31 335 GLY A CA 1
ATOM 2559 C C . GLY A 1 335 ? -41.467 6.246 -41.877 1.00 27.31 335 GLY A C 1
ATOM 2560 O O . GLY A 1 335 ? -42.538 5.688 -42.060 1.00 27.31 335 GLY A O 1
ATOM 2561 N N . ASP A 1 336 ? -41.119 6.911 -40.773 1.00 37.06 336 ASP A N 1
ATOM 2562 C CA . ASP A 1 336 ? -41.901 7.816 -39.902 1.00 37.06 336 ASP A CA 1
ATOM 2563 C C . ASP A 1 336 ? -43.368 7.531 -39.458 1.00 37.06 336 ASP A C 1
ATOM 2565 O O . ASP A 1 336 ? -44.167 6.887 -40.130 1.00 37.06 336 ASP A O 1
ATOM 2569 N N . THR A 1 337 ? -43.733 8.206 -38.354 1.00 35.22 337 THR A N 1
ATOM 2570 C CA . THR A 1 337 ? -45.031 8.370 -37.651 1.00 35.22 337 THR A CA 1
ATOM 2571 C C . THR A 1 337 ? -45.317 7.308 -36.573 1.00 35.22 337 THR A C 1
ATOM 2573 O O . THR A 1 337 ? -45.150 6.123 -36.803 1.00 35.22 337 THR A O 1
ATOM 2576 N N . GLY A 1 338 ? -45.722 7.594 -35.331 1.00 28.86 338 GLY A N 1
ATOM 2577 C CA . GLY A 1 338 ? -46.214 8.809 -34.685 1.00 28.86 338 GLY A CA 1
ATOM 2578 C C . GLY A 1 338 ? -47.507 8.495 -33.906 1.00 28.86 338 GLY A C 1
ATOM 2579 O O . GLY A 1 338 ? -48.521 8.238 -34.532 1.00 28.86 338 GLY A O 1
ATOM 2580 N N . GLY A 1 339 ? -47.486 8.588 -32.567 1.00 29.33 339 GLY A N 1
ATOM 2581 C CA . GLY A 1 339 ? -48.636 9.022 -31.747 1.00 29.33 339 GLY A CA 1
ATOM 2582 C C . GLY A 1 339 ? -49.687 8.017 -31.215 1.00 29.33 339 GLY A C 1
ATOM 2583 O O . GLY A 1 339 ? -50.429 7.420 -31.980 1.00 29.33 339 GLY A O 1
ATOM 2584 N N . ARG A 1 340 ? -49.843 8.072 -29.877 1.00 33.53 340 ARG A N 1
ATOM 2585 C CA . ARG A 1 340 ? -51.081 8.236 -29.064 1.00 33.53 340 ARG A CA 1
ATOM 2586 C C . ARG A 1 340 ? -52.088 7.093 -28.792 1.00 33.53 340 ARG A C 1
ATOM 2588 O O . ARG A 1 340 ? -52.651 6.502 -29.699 1.00 33.53 340 ARG A O 1
ATOM 2595 N N . ASP A 1 341 ? -52.390 7.021 -27.485 1.00 36.50 341 ASP A N 1
ATOM 2596 C CA . ASP A 1 341 ? -53.674 6.860 -26.767 1.00 36.50 341 ASP A CA 1
ATOM 2597 C C . ASP A 1 341 ? -54.494 5.560 -26.877 1.00 36.50 341 ASP A C 1
ATOM 2599 O O . ASP A 1 341 ? -54.818 5.082 -27.959 1.00 36.50 341 ASP A O 1
ATOM 2603 N N . GLY A 1 342 ? -54.938 5.050 -25.716 1.00 31.53 342 GLY A N 1
ATOM 2604 C CA . GLY A 1 342 ? -55.944 3.988 -25.638 1.00 31.53 342 GLY A CA 1
ATOM 2605 C C . GLY A 1 342 ? -56.148 3.373 -24.253 1.00 31.53 342 GLY A C 1
ATOM 2606 O O . GLY A 1 342 ? -55.801 2.220 -24.037 1.00 31.53 342 GLY A O 1
ATOM 2607 N N . ASP A 1 343 ? -56.718 4.151 -23.336 1.00 38.47 343 ASP A N 1
ATOM 2608 C CA . ASP A 1 343 ? -57.423 3.684 -22.134 1.00 38.47 343 ASP A CA 1
ATOM 2609 C C . ASP A 1 343 ? -58.676 2.859 -22.509 1.00 38.47 343 ASP A C 1
ATOM 2611 O O . ASP A 1 343 ? -59.382 3.202 -23.459 1.00 38.47 343 ASP A O 1
ATOM 2615 N N . SER A 1 344 ? -58.953 1.776 -21.779 1.00 38.34 344 SER A N 1
ATOM 2616 C CA . SER A 1 344 ? -60.302 1.381 -21.331 1.00 38.34 344 SER A CA 1
ATOM 2617 C C . SER A 1 344 ? -60.220 0.085 -20.521 1.00 38.34 344 SER A C 1
ATOM 2619 O O . SER A 1 344 ? -59.759 -0.951 -21.000 1.00 38.34 344 SER A O 1
ATOM 2621 N N . GLY A 1 345 ? -60.659 0.158 -19.265 1.00 31.30 345 GLY A N 1
ATOM 2622 C CA . GLY A 1 345 ? -60.839 -1.007 -18.409 1.00 31.30 345 GLY A CA 1
ATOM 2623 C C . GLY A 1 345 ? -62.050 -1.849 -18.804 1.00 31.30 345 GLY A C 1
ATOM 2624 O O . GLY A 1 345 ? -62.939 -1.374 -19.503 1.00 31.30 345 GLY A O 1
ATOM 2625 N N . ASP A 1 346 ? -62.120 -3.063 -18.265 1.00 37.25 346 ASP A N 1
ATOM 2626 C CA . ASP A 1 346 ? -63.384 -3.583 -17.760 1.00 37.25 346 ASP A CA 1
ATOM 2627 C C . ASP A 1 346 ? -63.153 -4.619 -16.651 1.00 37.25 346 ASP A C 1
ATOM 2629 O O . ASP A 1 346 ? -62.131 -5.296 -16.558 1.00 37.25 346 ASP A O 1
ATOM 2633 N N . THR A 1 347 ? -64.152 -4.611 -15.793 1.00 38.34 347 THR A N 1
ATOM 2634 C CA . THR A 1 347 ? -64.449 -5.274 -14.538 1.00 38.34 347 THR A CA 1
ATOM 2635 C C . THR A 1 347 ? -64.551 -6.798 -14.617 1.00 38.34 347 THR A C 1
ATOM 2637 O O . THR A 1 347 ? -64.801 -7.383 -15.668 1.00 38.34 347 THR A O 1
ATOM 2640 N N . GLY A 1 348 ? -64.386 -7.445 -13.462 1.00 33.50 348 GLY A N 1
ATOM 2641 C CA . GLY A 1 348 ? -64.487 -8.895 -13.315 1.00 33.50 348 GLY A CA 1
ATOM 2642 C C . GLY A 1 348 ? -64.231 -9.338 -11.882 1.00 33.50 348 GLY A C 1
ATOM 2643 O O . GLY A 1 348 ? -63.238 -9.997 -11.601 1.00 33.50 348 GLY A O 1
ATOM 2644 N N . ASP A 1 349 ? -65.112 -8.887 -10.997 1.00 35.72 349 ASP A N 1
ATOM 2645 C CA . ASP A 1 349 ? -65.345 -9.403 -9.649 1.00 35.72 349 ASP A CA 1
ATOM 2646 C C . ASP A 1 349 ? -65.627 -10.918 -9.717 1.00 35.72 349 ASP A C 1
ATOM 2648 O O . ASP A 1 349 ? -66.425 -11.333 -10.554 1.00 35.72 349 ASP A O 1
ATOM 2652 N N . GLU A 1 350 ? -65.008 -11.734 -8.862 1.00 39.78 350 GLU A N 1
ATOM 2653 C CA . GLU A 1 350 ? -65.733 -12.768 -8.114 1.00 39.78 350 GLU A CA 1
ATOM 2654 C C . GLU A 1 350 ? -64.875 -13.328 -6.971 1.00 39.78 350 GLU A C 1
ATOM 2656 O O . GLU A 1 350 ? -63.734 -13.769 -7.116 1.00 39.78 350 GLU A O 1
ATOM 2661 N N . THR A 1 351 ? -65.484 -13.227 -5.800 1.00 39.69 351 THR A N 1
ATOM 2662 C CA . THR A 1 351 ? -65.050 -13.640 -4.477 1.00 39.69 351 THR A CA 1
ATOM 2663 C C . THR A 1 351 ? -65.645 -15.006 -4.140 1.00 39.69 351 THR A C 1
ATOM 2665 O O . THR A 1 351 ? -66.711 -15.370 -4.633 1.00 39.69 351 THR A O 1
ATOM 2668 N N . GLY A 1 352 ? -64.998 -15.702 -3.204 1.00 35.12 352 GLY A N 1
ATOM 2669 C CA . GLY A 1 352 ? -65.575 -16.805 -2.433 1.00 35.12 352 GLY A CA 1
ATOM 2670 C C . GLY A 1 352 ? -64.944 -18.162 -2.765 1.00 35.12 352 GLY A C 1
ATOM 2671 O O . GLY A 1 352 ? -64.648 -18.458 -3.912 1.00 35.12 352 GLY A O 1
ATOM 2672 N N . ASN A 1 353 ? -64.718 -19.059 -1.818 1.00 36.00 353 ASN A N 1
ATOM 2673 C CA . ASN A 1 353 ? -64.917 -19.007 -0.380 1.00 36.00 353 ASN A CA 1
ATOM 2674 C C . ASN A 1 353 ? -64.083 -20.145 0.232 1.00 36.00 353 ASN A C 1
ATOM 2676 O O . ASN A 1 353 ? -63.904 -21.180 -0.405 1.00 36.00 353 ASN A O 1
ATOM 2680 N N . ASP A 1 354 ? -63.591 -19.884 1.434 1.00 42.31 354 ASP A N 1
ATOM 2681 C CA . ASP A 1 354 ? -63.444 -20.738 2.615 1.00 42.31 354 ASP A CA 1
ATOM 2682 C C . ASP A 1 354 ? -63.550 -22.283 2.540 1.00 42.31 354 ASP A C 1
ATOM 2684 O O . ASP A 1 354 ? -64.507 -22.855 2.018 1.00 42.31 354 ASP A O 1
ATOM 2688 N N . ASP A 1 355 ? -62.603 -22.863 3.289 1.00 44.84 355 ASP A N 1
ATOM 2689 C CA . ASP A 1 355 ? -62.698 -23.987 4.235 1.00 44.84 355 ASP A CA 1
ATOM 2690 C C . ASP A 1 355 ? -62.554 -25.466 3.805 1.00 44.84 355 ASP A C 1
ATOM 2692 O O . ASP A 1 355 ? -63.006 -25.919 2.756 1.00 44.84 355 ASP A O 1
ATOM 2696 N N . ASP A 1 356 ? -61.947 -26.185 4.766 1.00 44.28 356 ASP A N 1
ATOM 2697 C CA . ASP A 1 356 ? -61.843 -27.633 5.018 1.00 44.28 356 ASP A CA 1
ATOM 2698 C C . ASP A 1 356 ? -60.686 -28.434 4.370 1.00 44.28 356 ASP A C 1
ATOM 2700 O O . ASP A 1 356 ? -60.808 -28.981 3.276 1.00 44.28 356 ASP A O 1
ATOM 2704 N N . GLU A 1 357 ? -59.552 -28.558 5.087 1.00 45.81 357 GLU A N 1
ATOM 2705 C CA . GLU A 1 357 ? -59.171 -29.744 5.910 1.00 45.81 357 GLU A CA 1
ATOM 2706 C C . GLU A 1 357 ? -57.823 -29.568 6.641 1.00 45.81 357 GLU A C 1
ATOM 2708 O O . GLU A 1 357 ? -56.844 -29.079 6.027 1.00 45.81 357 GLU A O 1
#

pLDDT: mean 76.75, std 26.21, range [26.05, 98.31]

Foldseek 3Di:
DDDDDDDPCPPPVVVVVQVVLVVQKDFWFADDPVCQQPDDPPPFDPQVVLLQVLLVLLVLLLVVCCVVQVVLLDDVLNVVSVPQSQSVQEGEEAPVVVCVVCVPDDPRGAWIQGPSHTYGYGHDSLQSSLRSSLSSLQSQWDWDWDWDQDPQRKIWTWTDTFQWIWIWIAHNVGDIDIDIFLSLLLSLVSLLVSLVSCVVVVNNCSSPVGCTSVVSVVLNVLLCVLFDHCQSSNCTSNVVVVSSLVRLCVQLVHNCLVRLLRVLSVLCVPPVSNVVSVVSSVSSSVSSNVSSVCVVVVVPDDPDDPDDDDDDDDDDDDDDDDDDDDDDDDDDDYDDDDDDDDDDDDDDDDDDDDDDD

Radius of gyration: 29.59 Å; chains: 1; bounding box: 95×50×111 Å